Protein AF-A0A2G5WS33-F1 (afdb_monomer_lite)

Foldseek 3Di:
DVVVVVLVVVLVCCVVVCVLVVLVVDVVDDDPLCVLLLLLVLLLLLQSLLVCCVVCVVPDDPPVNVVSVVSNVVSVVVCVVVVVVLSVLSNVDRADPLLSVLSVLLSVLLVVAPDSLLSVLSSLLSSLCSNDPCVHPNPLSVLSSVCSNPDHNLLSLLLLLLLLLLCCVPPPPDPVVLSVVVNVVSLCVQVPDPPHAQVNQQVSQVVCCVSQQFVDGQPDDFDQDPVGCNVVSSVSSNVVRNPPGGPSNVSSVSSVVPSD

Structure (mmCIF, N/CA/C/O backbone):
data_AF-A0A2G5WS33-F1
#
_entry.id   AF-A0A2G5WS33-F1
#
loop_
_atom_site.group_PDB
_atom_site.id
_atom_site.type_symbol
_atom_site.label_atom_id
_atom_site.label_alt_id
_atom_site.label_comp_id
_atom_site.label_asym_id
_atom_site.label_entity_id
_atom_site.label_seq_id
_atom_site.pdbx_PDB_ins_code
_atom_site.Cartn_x
_atom_site.Cartn_y
_atom_site.Cartn_z
_atom_site.occupancy
_atom_site.B_iso_or_equiv
_atom_site.auth_seq_id
_atom_site.auth_comp_id
_atom_site.auth_asym_id
_atom_site.auth_atom_id
_atom_site.pdbx_PDB_model_num
ATOM 1 N N . MET A 1 1 ? -16.464 -20.043 22.832 1.00 39.47 1 MET A N 1
ATOM 2 C CA . MET A 1 1 ? -15.840 -19.667 24.123 1.00 39.47 1 MET A CA 1
ATOM 3 C C . MET A 1 1 ? -14.360 -19.269 24.010 1.00 39.47 1 MET A C 1
ATOM 5 O O . MET A 1 1 ? -13.933 -18.467 24.827 1.00 39.47 1 MET A O 1
ATOM 9 N N . ASN A 1 2 ? -13.599 -19.727 22.999 1.00 42.03 2 ASN A N 1
ATOM 10 C CA . ASN A 1 2 ? -12.159 -19.414 22.869 1.00 42.03 2 ASN A CA 1
ATOM 11 C C . ASN A 1 2 ? -11.833 -18.036 22.245 1.00 42.03 2 ASN A C 1
ATOM 13 O O . ASN A 1 2 ? -10.982 -17.337 22.779 1.00 42.03 2 ASN A O 1
ATOM 17 N N . ARG A 1 3 ? -12.581 -17.560 21.234 1.00 37.03 3 ARG A N 1
ATOM 18 C CA . ARG A 1 3 ? -12.327 -16.245 20.591 1.00 37.03 3 ARG A CA 1
ATOM 19 C C . ARG A 1 3 ? -12.448 -15.032 21.526 1.00 37.03 3 ARG A C 1
ATOM 21 O O . ARG A 1 3 ? -11.683 -14.087 21.407 1.00 37.03 3 ARG A O 1
ATOM 28 N N . LYS A 1 4 ? -13.382 -15.062 22.489 1.00 31.31 4 LYS A N 1
ATOM 29 C CA . LYS A 1 4 ? -13.560 -13.976 23.479 1.00 31.31 4 LYS A CA 1
ATOM 30 C C . LYS A 1 4 ? -12.350 -13.877 24.425 1.00 31.31 4 LYS A C 1
ATOM 32 O O . LYS A 1 4 ? -12.028 -12.784 24.868 1.00 31.31 4 LYS A O 1
ATOM 37 N N . LYS A 1 5 ? -11.669 -15.000 24.705 1.00 33.81 5 LYS A N 1
ATOM 38 C CA . LYS A 1 5 ? -10.440 -15.038 25.515 1.00 33.81 5 LYS A CA 1
ATOM 39 C C . LYS A 1 5 ? -9.219 -14.546 24.739 1.00 33.81 5 LYS A C 1
ATOM 41 O O . LYS A 1 5 ? -8.469 -13.768 25.306 1.00 33.81 5 LYS A O 1
ATOM 46 N N . GLU A 1 6 ? -9.067 -14.935 23.473 1.00 39.62 6 GLU A N 1
ATOM 47 C CA . GLU A 1 6 ? -7.983 -14.435 22.608 1.00 39.62 6 GLU A CA 1
ATOM 48 C C . GLU A 1 6 ? -8.083 -12.918 22.384 1.00 39.62 6 GLU A C 1
ATOM 50 O O . GLU A 1 6 ? -7.090 -12.209 22.484 1.00 39.62 6 GLU A O 1
ATOM 55 N N . LEU A 1 7 ? -9.295 -12.390 22.192 1.00 36.97 7 LEU A N 1
ATOM 56 C CA . LEU A 1 7 ? -9.528 -10.946 22.059 1.00 36.97 7 LEU A CA 1
ATOM 57 C C . LEU A 1 7 ? -9.263 -10.171 23.359 1.00 36.97 7 LEU A C 1
ATOM 59 O O . LEU A 1 7 ? -8.709 -9.074 23.325 1.00 36.97 7 LEU A O 1
ATOM 63 N N . LEU A 1 8 ?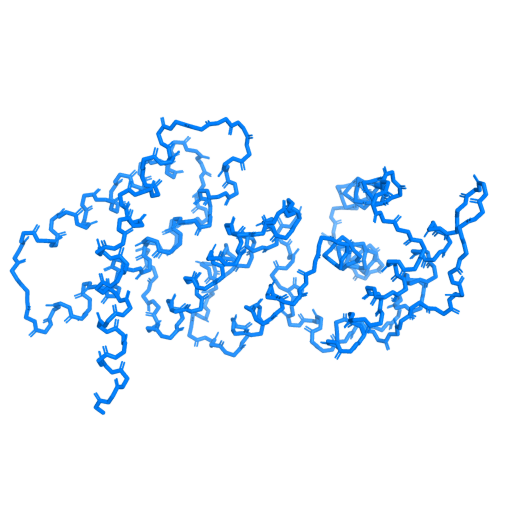 -9.641 -10.739 24.511 1.00 34.16 8 LEU A N 1
ATOM 64 C CA . LEU A 1 8 ? -9.325 -10.159 25.819 1.00 34.16 8 LEU A CA 1
ATOM 65 C C . LEU A 1 8 ? -7.822 -10.195 26.103 1.00 34.16 8 LEU A C 1
ATOM 67 O O . LEU A 1 8 ? -7.325 -9.239 26.692 1.00 34.16 8 LEU A O 1
ATOM 71 N N . SER A 1 9 ? -7.096 -11.233 25.666 1.00 35.56 9 SER A N 1
ATOM 72 C CA . SER A 1 9 ? -5.633 -11.225 25.735 1.00 35.56 9 SER A CA 1
ATOM 73 C C . SER A 1 9 ? -5.044 -10.171 24.807 1.00 35.56 9 SER A C 1
ATOM 75 O O . SER A 1 9 ? -4.253 -9.385 25.286 1.00 35.56 9 SER A O 1
ATOM 77 N N . SER A 1 10 ? -5.503 -10.018 23.560 1.00 38.66 10 SER A N 1
ATOM 78 C CA . SER A 1 10 ? -4.967 -8.993 22.646 1.00 38.66 10 SER A CA 1
ATOM 79 C C . SER A 1 10 ? -5.211 -7.557 23.132 1.00 38.66 10 SER A C 1
ATOM 81 O O . SER A 1 10 ? -4.303 -6.730 23.096 1.00 38.66 10 SER A O 1
ATOM 83 N N . ALA A 1 11 ? -6.407 -7.254 23.651 1.00 35.03 11 ALA A N 1
ATOM 84 C CA . ALA A 1 11 ? -6.726 -5.938 24.217 1.00 35.03 11 ALA A CA 1
ATOM 85 C C . ALA A 1 11 ? -5.998 -5.673 25.551 1.00 35.03 11 ALA A C 1
ATOM 87 O O . ALA A 1 11 ? -5.537 -4.557 25.807 1.00 35.03 11 ALA A O 1
ATOM 88 N N . SER A 1 12 ? -5.857 -6.706 26.390 1.00 34.75 12 SER A N 1
ATOM 89 C CA . SER A 1 12 ? -5.010 -6.660 27.585 1.00 34.75 12 SER A CA 1
ATOM 90 C C . SER A 1 12 ? -3.556 -6.412 27.188 1.00 34.75 12 SER A C 1
ATOM 92 O O . SER A 1 12 ? -2.938 -5.491 27.710 1.00 34.75 12 SER A O 1
ATOM 94 N N . ASP A 1 13 ? -3.028 -7.134 26.205 1.00 36.28 13 ASP A N 1
ATOM 95 C CA . ASP A 1 13 ? -1.659 -7.007 25.707 1.00 36.28 13 ASP A CA 1
ATOM 96 C C . ASP A 1 13 ? -1.402 -5.606 25.138 1.00 36.28 13 ASP A C 1
ATOM 98 O O . ASP A 1 13 ? -0.368 -5.022 25.429 1.00 36.28 13 ASP A O 1
ATOM 102 N N . LEU A 1 14 ? -2.367 -4.986 24.453 1.00 36.72 14 LEU A N 1
ATOM 103 C CA . LEU A 1 14 ? -2.296 -3.589 23.996 1.00 36.72 14 LEU A CA 1
ATOM 104 C C . LEU A 1 14 ? -2.131 -2.573 25.144 1.00 36.72 14 LEU A C 1
ATOM 106 O O . LEU A 1 14 ? -1.341 -1.630 25.039 1.00 36.72 14 LEU A O 1
ATOM 110 N N . THR A 1 15 ? -2.872 -2.751 26.243 1.00 40.16 15 THR A N 1
ATOM 111 C CA . THR A 1 15 ? -2.771 -1.878 27.432 1.00 40.16 15 THR A CA 1
ATOM 112 C C . THR A 1 15 ? -1.536 -2.172 28.282 1.00 40.16 15 THR A C 1
ATOM 114 O O . THR A 1 15 ? -0.937 -1.248 28.831 1.00 40.16 15 THR A O 1
ATOM 117 N N . THR A 1 16 ? -1.114 -3.436 28.347 1.00 36.56 16 THR A N 1
ATOM 118 C CA . THR A 1 16 ? 0.007 -3.891 29.182 1.00 36.56 16 THR A CA 1
ATOM 119 C C . THR A 1 16 ? 1.358 -3.698 28.482 1.00 36.56 16 THR A C 1
ATOM 121 O O . THR A 1 16 ? 2.355 -3.431 29.146 1.00 36.56 16 THR A O 1
ATOM 124 N N . ALA A 1 17 ? 1.400 -3.734 27.145 1.00 34.47 17 ALA A N 1
ATOM 125 C CA . ALA A 1 17 ? 2.603 -3.501 26.341 1.00 34.47 17 ALA A CA 1
ATOM 126 C C . ALA A 1 17 ? 2.954 -2.012 26.156 1.00 34.47 17 ALA A C 1
ATOM 128 O O . ALA A 1 17 ? 3.881 -1.686 25.419 1.00 34.47 17 ALA A O 1
ATOM 129 N N . GLY A 1 18 ? 2.224 -1.085 26.789 1.00 31.48 18 GLY A N 1
ATOM 130 C CA . GLY A 1 18 ? 2.547 0.344 26.732 1.00 31.48 18 GLY A CA 1
ATOM 131 C C . GLY A 1 18 ? 2.393 0.974 25.343 1.00 31.48 18 GLY A C 1
ATOM 132 O O . GLY A 1 18 ? 2.893 2.072 25.120 1.00 31.48 18 GLY A O 1
ATOM 133 N N . VAL A 1 19 ? 1.691 0.323 24.407 1.00 39.09 19 VAL A N 1
ATOM 134 C CA . VAL A 1 19 ? 1.466 0.839 23.044 1.00 39.09 19 VAL A CA 1
ATOM 135 C C . VAL A 1 19 ? 0.590 2.097 23.081 1.00 39.09 19 VAL A C 1
ATOM 137 O O . VAL A 1 19 ? 0.878 3.070 22.390 1.00 39.09 19 VAL A O 1
ATOM 140 N N . PHE A 1 20 ? -0.417 2.135 23.962 1.00 42.38 20 PHE A N 1
ATOM 141 C CA . PHE A 1 20 ? -1.291 3.302 24.159 1.00 42.38 20 PHE A CA 1
ATOM 142 C C . PHE A 1 20 ? -0.547 4.546 24.665 1.00 42.38 20 PHE A C 1
ATOM 144 O O . PHE A 1 20 ? -0.737 5.646 24.148 1.00 42.38 20 PHE A O 1
ATOM 151 N N . THR A 1 21 ? 0.320 4.383 25.664 1.00 37.38 21 THR A N 1
ATOM 152 C CA . THR A 1 21 ? 1.169 5.460 26.191 1.00 37.38 21 THR A CA 1
ATOM 153 C C . THR A 1 21 ? 2.320 5.788 25.240 1.00 37.38 21 THR A C 1
ATOM 155 O O . THR A 1 21 ? 2.670 6.957 25.088 1.00 37.38 21 THR A O 1
ATOM 158 N N . GLY A 1 22 ? 2.854 4.781 24.545 1.00 40.84 22 GLY A N 1
ATOM 159 C CA . GLY A 1 22 ? 3.883 4.903 23.520 1.00 40.84 22 GLY A CA 1
ATOM 160 C C . GLY A 1 22 ? 3.433 5.798 22.372 1.00 40.84 22 GLY A C 1
ATOM 161 O O . GLY A 1 22 ? 4.086 6.802 22.108 1.00 40.84 22 GLY A O 1
ATOM 162 N N . ILE A 1 23 ? 2.284 5.515 21.751 1.00 41.66 23 ILE A N 1
ATOM 163 C CA . ILE A 1 23 ? 1.759 6.302 20.624 1.00 41.66 23 ILE A CA 1
ATOM 164 C C . ILE A 1 23 ? 1.541 7.769 21.026 1.00 41.66 23 ILE A C 1
ATOM 166 O O . ILE A 1 23 ? 2.022 8.651 20.322 1.00 41.66 23 ILE A O 1
ATOM 170 N N . LEU A 1 24 ? 0.925 8.062 22.180 1.00 39.09 24 LEU A N 1
ATOM 171 C CA . LEU A 1 24 ? 0.763 9.452 22.645 1.00 39.09 24 LEU A CA 1
ATOM 172 C C . LEU A 1 24 ? 2.109 10.147 22.924 1.00 39.09 24 LEU A C 1
ATOM 174 O O . LEU A 1 24 ? 2.284 11.330 22.623 1.00 39.09 24 LEU A O 1
ATOM 178 N N . SER A 1 25 ? 3.082 9.410 23.471 1.00 42.12 25 SER A N 1
ATOM 179 C CA . SER A 1 25 ? 4.431 9.932 23.719 1.00 42.12 25 SER A CA 1
ATOM 180 C C . SER A 1 25 ? 5.214 10.196 22.426 1.00 42.12 25 SER A C 1
ATOM 182 O O . SER A 1 25 ? 5.983 11.153 22.369 1.00 42.12 25 SER A O 1
ATOM 184 N N . TYR A 1 26 ? 4.955 9.426 21.363 1.00 38.41 26 TYR A N 1
ATOM 185 C CA . TYR A 1 26 ? 5.482 9.675 20.021 1.00 38.41 26 TYR A CA 1
ATOM 186 C C . TYR A 1 26 ? 4.844 10.928 19.392 1.00 38.41 26 TYR A C 1
ATOM 188 O O . TYR A 1 26 ? 5.540 11.727 18.776 1.00 38.41 26 TYR A O 1
ATOM 196 N N . ILE A 1 27 ? 3.551 11.185 19.606 1.00 44.50 27 ILE A N 1
ATOM 197 C CA . ILE A 1 27 ? 2.839 12.338 19.017 1.00 44.50 27 ILE A CA 1
ATOM 198 C C . ILE A 1 27 ? 3.389 13.696 19.493 1.00 44.50 27 ILE A C 1
ATOM 200 O O . ILE A 1 27 ? 3.391 14.665 18.732 1.00 44.50 27 ILE A O 1
ATOM 204 N N . THR A 1 28 ? 3.892 13.775 20.727 1.00 38.88 28 THR A N 1
ATOM 205 C CA . THR A 1 28 ? 4.309 15.044 21.356 1.00 38.88 28 THR A CA 1
ATOM 206 C C . THR A 1 28 ? 5.747 15.479 21.040 1.00 38.88 28 THR A C 1
ATOM 208 O O . THR A 1 28 ? 6.139 16.581 21.422 1.00 38.88 28 THR A O 1
ATOM 211 N N . LYS A 1 29 ? 6.547 14.665 20.331 1.00 40.56 29 LYS A N 1
ATOM 212 C CA . LYS A 1 29 ? 7.965 14.967 20.040 1.00 40.56 29 LYS A CA 1
ATOM 213 C C . LYS A 1 29 ? 8.467 14.384 18.719 1.00 40.56 29 LYS A C 1
ATOM 215 O O . LYS A 1 29 ? 9.412 13.594 18.730 1.00 40.56 29 LYS A O 1
ATOM 220 N N . LEU A 1 30 ? 7.897 14.743 17.573 1.00 41.31 30 LEU A N 1
ATOM 221 C CA . LEU A 1 30 ? 8.435 14.208 16.322 1.00 41.31 30 LEU A CA 1
ATOM 222 C C . LEU A 1 30 ? 8.644 15.263 15.204 1.00 41.31 30 LEU A C 1
ATOM 224 O O . LEU A 1 30 ? 7.922 16.263 15.157 1.00 41.31 30 LEU A O 1
ATOM 228 N N . PRO A 1 31 ? 9.594 15.001 14.274 1.00 37.22 31 PRO A N 1
ATOM 229 C CA . PRO A 1 31 ? 9.915 15.800 13.078 1.00 37.22 31 PRO A CA 1
ATOM 230 C C . PRO A 1 31 ? 9.017 15.509 11.844 1.00 37.22 31 PRO A C 1
ATOM 232 O O . PRO A 1 31 ? 8.296 14.517 11.830 1.00 37.22 31 PRO A O 1
ATOM 235 N N . PRO A 1 32 ? 9.055 16.329 10.772 1.00 37.06 32 PRO A N 1
ATOM 236 C CA . PRO A 1 32 ? 8.213 16.161 9.576 1.00 37.06 32 PRO A C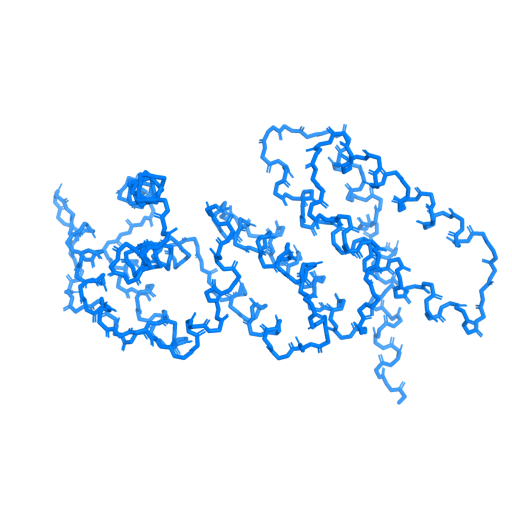A 1
ATOM 237 C C . PRO A 1 32 ? 8.237 14.738 8.971 1.00 37.06 32 PRO A C 1
ATOM 239 O O . PRO A 1 32 ? 9.302 14.157 8.783 1.00 37.06 32 PRO A O 1
ATOM 242 N N . GLY A 1 33 ? 7.049 14.186 8.668 1.00 42.28 33 GLY A N 1
ATOM 243 C CA . GLY A 1 33 ? 6.831 12.796 8.210 1.00 42.28 33 GLY A CA 1
ATOM 244 C C . GLY A 1 33 ? 5.851 11.977 9.072 1.00 42.28 33 GLY A C 1
ATOM 245 O O . GLY A 1 33 ? 5.410 10.901 8.668 1.00 42.28 33 GLY A O 1
ATOM 246 N N . ILE A 1 34 ? 5.466 12.498 10.243 1.00 47.44 34 ILE A N 1
ATOM 247 C CA . ILE A 1 34 ? 4.556 11.834 11.201 1.00 47.44 34 ILE A CA 1
ATOM 248 C C . ILE A 1 34 ? 3.105 11.940 10.786 1.00 47.44 34 ILE A C 1
ATOM 250 O O . ILE A 1 34 ? 2.310 11.167 11.288 1.00 47.44 34 ILE A O 1
ATOM 254 N N . ASP A 1 35 ? 2.718 12.873 9.920 1.00 50.97 35 ASP A N 1
ATOM 255 C CA . ASP A 1 35 ? 1.299 13.055 9.586 1.00 50.97 35 ASP A CA 1
ATOM 256 C C . ASP A 1 35 ? 0.686 11.759 9.031 1.00 50.97 35 ASP A C 1
ATOM 258 O O . ASP A 1 35 ? -0.458 11.424 9.334 1.00 50.97 35 ASP A O 1
ATOM 262 N N . ASN A 1 36 ? 1.500 10.938 8.359 1.00 52.56 36 ASN A N 1
ATOM 263 C CA . ASN A 1 36 ? 1.139 9.575 7.976 1.00 52.56 36 ASN A CA 1
ATOM 264 C C . ASN A 1 36 ? 1.005 8.649 9.196 1.00 52.56 36 ASN A C 1
ATOM 266 O O . ASN A 1 36 ? -0.001 7.983 9.345 1.00 52.56 36 ASN A O 1
ATOM 270 N N . ILE A 1 37 ? 1.961 8.634 10.125 1.00 53.25 37 ILE A N 1
ATOM 271 C CA . ILE A 1 37 ? 1.894 7.784 11.332 1.00 53.25 37 ILE A CA 1
ATOM 272 C C . ILE A 1 37 ? 0.711 8.174 12.233 1.00 53.25 37 ILE A C 1
ATOM 274 O O . ILE A 1 37 ? -0.000 7.312 12.740 1.00 53.25 37 ILE A O 1
ATOM 278 N N . LEU A 1 38 ? 0.472 9.471 12.405 1.00 53.28 38 LEU A N 1
ATOM 279 C CA . LEU A 1 38 ? -0.673 10.031 13.112 1.00 53.28 38 LEU A CA 1
ATOM 280 C C . LEU A 1 38 ? -1.971 9.629 12.431 1.00 53.28 38 LEU A C 1
ATOM 282 O O . LEU A 1 38 ? -2.852 9.087 13.094 1.00 53.28 38 LEU A O 1
ATOM 286 N N . SER A 1 39 ? -2.068 9.821 11.112 1.00 54.78 39 SER A N 1
ATOM 287 C CA . SER A 1 39 ? -3.272 9.438 10.375 1.00 54.78 39 SER A CA 1
ATOM 288 C C . SER A 1 39 ? -3.577 7.944 10.418 1.00 54.78 39 SER A C 1
ATOM 290 O O . SER A 1 39 ? -4.721 7.550 10.225 1.00 54.78 39 SER A O 1
ATOM 292 N N . ME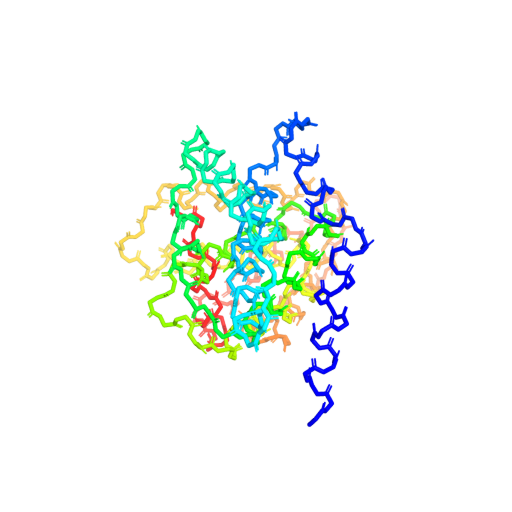T A 1 40 ? -2.580 7.122 10.742 1.00 59.53 40 MET A N 1
ATOM 293 C CA . MET A 1 40 ? -2.716 5.679 10.903 1.00 59.53 40 MET A CA 1
ATOM 294 C C . MET A 1 40 ? -3.066 5.270 12.330 1.00 59.53 40 MET A C 1
ATOM 296 O O . MET A 1 40 ? -3.968 4.467 12.546 1.00 59.53 40 MET A O 1
ATOM 300 N N . ALA A 1 41 ? -2.381 5.836 13.321 1.00 57.25 41 ALA A N 1
ATOM 301 C CA . ALA A 1 41 ? -2.565 5.473 14.721 1.00 57.25 41 ALA A CA 1
ATOM 302 C C . ALA A 1 41 ? -3.903 5.971 15.297 1.00 57.25 41 ALA A C 1
ATOM 304 O O . ALA A 1 41 ? -4.489 5.322 16.165 1.00 57.25 41 ALA A O 1
ATOM 305 N N . LEU A 1 42 ? -4.407 7.103 14.797 1.00 61.81 42 LEU A N 1
ATOM 306 C CA . LEU A 1 42 ? -5.679 7.699 15.212 1.00 61.81 42 LEU A CA 1
ATOM 307 C C . LEU A 1 42 ? -6.888 6.765 14.970 1.00 61.81 42 LEU A C 1
ATOM 309 O O . LEU A 1 42 ? -7.636 6.529 15.923 1.00 61.81 42 LEU A O 1
ATOM 313 N N . PRO A 1 43 ? -7.054 6.162 13.773 1.00 60.53 43 PRO A N 1
ATOM 314 C CA . PRO A 1 43 ? -8.010 5.087 13.518 1.00 60.53 43 PRO A CA 1
ATOM 315 C C . PRO A 1 43 ? -7.991 3.963 14.552 1.00 60.53 43 PRO A C 1
ATOM 317 O O . PRO A 1 43 ? -9.044 3.644 15.099 1.00 60.53 43 PRO A O 1
ATOM 320 N N . ALA A 1 44 ? -6.822 3.384 14.864 1.00 61.72 44 ALA A N 1
ATOM 321 C CA . ALA A 1 44 ? -6.729 2.297 15.847 1.00 61.72 44 ALA A CA 1
ATOM 322 C C . ALA A 1 44 ? -7.183 2.724 17.231 1.00 61.72 44 ALA A C 1
ATOM 324 O O . ALA A 1 44 ? -7.868 1.960 17.906 1.00 61.72 44 ALA A O 1
ATOM 325 N N . LEU A 1 45 ? -6.781 3.914 17.675 1.00 59.50 45 LEU A N 1
ATOM 326 C CA . LEU A 1 45 ? -7.109 4.400 19.011 1.00 59.50 45 LEU A CA 1
ATOM 327 C C . LEU A 1 45 ? -8.616 4.634 19.154 1.00 59.50 45 LEU A C 1
ATOM 329 O O . LEU A 1 45 ? -9.216 4.177 20.127 1.00 59.50 45 LEU A O 1
ATOM 333 N N . ALA A 1 46 ? -9.233 5.263 18.152 1.00 58.97 46 ALA A N 1
ATOM 334 C CA . ALA A 1 46 ? -10.680 5.448 18.074 1.00 58.97 46 ALA A CA 1
ATOM 335 C C . ALA A 1 46 ? -11.431 4.106 18.100 1.00 58.97 46 ALA A C 1
ATOM 337 O O . ALA A 1 46 ? -12.347 3.889 18.896 1.00 58.97 46 ALA A O 1
ATOM 338 N N . CYS A 1 47 ? -10.969 3.175 17.272 1.00 61.03 47 CYS A N 1
ATOM 339 C CA . CYS A 1 47 ? -11.497 1.827 17.155 1.00 61.03 47 CYS A CA 1
ATOM 340 C C . CYS A 1 47 ? -11.401 1.026 18.460 1.00 61.03 47 CYS A C 1
ATOM 342 O O . CYS A 1 47 ? -12.385 0.464 18.941 1.00 61.03 47 CYS A O 1
ATOM 344 N N . SER A 1 48 ? -10.218 1.023 19.071 1.00 60.06 48 SER A N 1
ATOM 345 C CA . SER A 1 48 ? -9.944 0.302 20.314 1.00 60.06 48 SER A CA 1
ATOM 346 C C . SER A 1 48 ? -10.749 0.874 21.477 1.00 60.06 48 SER A C 1
ATOM 348 O O . SER A 1 48 ? -11.276 0.114 22.283 1.00 60.06 48 SER A O 1
ATOM 350 N N . SER A 1 49 ? -10.907 2.201 21.541 1.00 58.78 49 SER A N 1
ATOM 351 C CA . SER A 1 49 ? -11.776 2.865 22.520 1.00 58.78 49 SER A CA 1
ATOM 352 C C . SER A 1 49 ? -13.219 2.355 22.431 1.00 58.78 49 SER A C 1
ATOM 354 O O . SER A 1 49 ? -13.787 1.938 23.441 1.00 58.78 49 SER A O 1
ATOM 356 N N . ASN A 1 50 ? -13.800 2.313 21.228 1.00 60.94 50 ASN A N 1
ATOM 357 C CA . ASN A 1 50 ? -15.170 1.826 21.022 1.00 60.94 50 ASN A CA 1
ATOM 358 C C . ASN A 1 50 ? -15.313 0.327 21.345 1.00 60.94 50 ASN A C 1
ATOM 360 O O . ASN A 1 50 ? -16.273 -0.075 22.009 1.00 60.94 50 ASN A O 1
ATOM 364 N N . ALA A 1 51 ? -14.332 -0.499 20.966 1.00 61.75 51 ALA A N 1
ATOM 365 C CA . ALA A 1 51 ? -14.295 -1.923 21.309 1.00 61.75 51 ALA A CA 1
ATOM 366 C C . ALA A 1 51 ? -14.255 -2.159 22.827 1.00 61.75 51 ALA A C 1
ATOM 368 O O . ALA A 1 51 ? -15.014 -2.974 23.359 1.00 61.75 51 ALA A O 1
ATOM 369 N N . VAL A 1 52 ? -13.386 -1.421 23.527 1.00 58.25 52 VAL A N 1
ATOM 370 C CA . VAL A 1 52 ? -13.250 -1.472 24.984 1.00 58.25 52 VAL A CA 1
ATOM 371 C C . VAL A 1 52 ? -14.561 -1.054 25.636 1.00 58.25 52 VAL A C 1
ATOM 373 O O . VAL A 1 52 ? -15.082 -1.824 26.432 1.00 58.25 52 VAL A O 1
ATOM 376 N N . LEU A 1 53 ? -15.162 0.075 25.244 1.00 57.06 53 LEU A N 1
ATOM 377 C CA . LEU A 1 53 ? -16.462 0.519 25.767 1.00 57.06 53 LEU A CA 1
ATOM 378 C C . LEU A 1 53 ? -17.563 -0.543 25.593 1.00 57.06 53 LEU A C 1
ATOM 380 O O . LEU A 1 53 ? -18.344 -0.772 26.516 1.00 57.06 53 LEU A O 1
ATOM 384 N N . ARG A 1 54 ? -17.607 -1.240 24.451 1.00 60.47 54 ARG A N 1
ATOM 385 C CA . ARG A 1 54 ? -18.576 -2.319 24.184 1.00 60.47 54 ARG A CA 1
ATOM 386 C C . ARG A 1 54 ? -18.363 -3.550 25.064 1.00 60.47 54 ARG A C 1
ATOM 388 O O . ARG A 1 54 ? -19.316 -4.033 25.668 1.00 60.47 54 ARG A O 1
ATOM 395 N N . LEU A 1 55 ? -17.128 -4.043 25.163 1.00 58.44 55 LEU A N 1
ATOM 396 C CA . LEU A 1 55 ? -16.789 -5.207 25.995 1.00 58.44 55 LEU A CA 1
ATOM 397 C C . LEU A 1 55 ? -16.956 -4.912 27.491 1.00 58.44 55 LEU A C 1
ATOM 399 O O . LEU A 1 55 ? -17.297 -5.795 28.276 1.00 58.44 55 LEU A O 1
ATOM 403 N N . GLN A 1 56 ? -16.728 -3.661 27.881 1.00 51.91 56 GLN A N 1
ATOM 404 C CA . GLN A 1 56 ? -16.783 -3.193 29.257 1.00 51.91 56 GLN A CA 1
ATOM 405 C C . GLN A 1 56 ? -18.196 -2.802 29.715 1.00 51.91 56 GLN A C 1
ATOM 407 O O . GLN A 1 56 ? -18.488 -2.886 30.906 1.00 51.91 56 GLN A O 1
ATOM 412 N N . ASN A 1 57 ? -19.117 -2.480 28.802 1.00 51.62 57 ASN A N 1
ATOM 413 C CA . ASN A 1 57 ? -20.534 -2.279 29.130 1.00 51.62 57 ASN A CA 1
ATOM 414 C C . ASN A 1 57 ? -21.248 -3.564 29.610 1.00 51.62 57 ASN A C 1
ATOM 416 O O . ASN A 1 57 ? -22.352 -3.470 30.140 1.00 51.62 57 ASN A O 1
ATOM 420 N N . GLU A 1 58 ? -20.620 -4.746 29.528 1.00 53.12 58 GLU A N 1
ATOM 421 C CA . GLU A 1 58 ? -21.100 -5.952 30.228 1.00 53.12 58 GLU A CA 1
ATOM 422 C C . GLU A 1 58 ? -20.756 -5.967 31.736 1.00 53.12 58 GLU A C 1
ATOM 424 O O . GLU A 1 58 ? -21.348 -6.766 32.459 1.00 53.12 58 GLU A O 1
ATOM 429 N N . LYS A 1 59 ? -19.838 -5.107 32.227 1.00 51.78 59 LYS A N 1
ATOM 430 C CA . LYS A 1 59 ? -19.520 -4.816 33.652 1.00 51.78 59 LYS A CA 1
ATOM 431 C C . LYS A 1 59 ? -18.260 -3.931 33.728 1.00 51.78 59 LYS A C 1
ATOM 433 O O . LYS A 1 59 ? -17.166 -4.492 33.743 1.00 51.78 59 LYS A O 1
ATOM 438 N N . VAL A 1 60 ? -18.345 -2.600 33.860 1.00 52.12 60 VAL A N 1
ATOM 439 C CA . VAL A 1 60 ? -17.140 -1.799 34.184 1.00 52.12 60 VAL A CA 1
ATOM 440 C C . VAL A 1 60 ? -17.344 -0.639 35.146 1.00 52.12 60 VAL A C 1
ATOM 442 O O . VAL A 1 60 ? -18.309 0.118 35.090 1.00 52.12 60 VAL A O 1
ATOM 445 N N . LEU A 1 61 ? -16.332 -0.532 36.015 1.00 57.72 61 LEU A N 1
ATOM 446 C CA . LEU A 1 61 ? -15.994 0.561 36.914 1.00 57.72 61 LEU A CA 1
ATOM 447 C C . LEU A 1 61 ? -15.624 1.844 36.148 1.00 57.72 61 LEU A C 1
ATOM 449 O O . LEU A 1 61 ? -14.687 1.876 35.357 1.00 57.72 61 LEU A O 1
ATOM 453 N N . ASN A 1 62 ? -16.290 2.943 36.498 1.00 55.38 62 ASN A N 1
ATOM 454 C CA . ASN A 1 62 ? -16.220 4.277 35.882 1.00 55.38 62 ASN A CA 1
ATOM 455 C C . ASN A 1 62 ? -14.822 4.910 35.664 1.00 55.38 62 ASN A C 1
ATOM 457 O O . ASN A 1 62 ? -14.727 5.910 34.955 1.00 55.38 62 ASN A O 1
ATOM 461 N N . LYS A 1 63 ? -13.741 4.394 36.264 1.00 54.25 63 LYS A N 1
ATOM 462 C CA . LYS A 1 63 ? -12.421 5.058 36.283 1.00 54.25 63 LYS A CA 1
ATOM 463 C C . LYS A 1 63 ? -11.607 4.880 34.996 1.00 54.25 63 LYS A C 1
ATOM 465 O O . LYS A 1 63 ? -10.946 5.824 34.572 1.00 54.25 63 LYS A O 1
ATOM 470 N N . ASP A 1 64 ? -11.665 3.710 34.363 1.00 53.16 64 ASP A N 1
ATOM 471 C CA . ASP A 1 64 ? -10.915 3.455 33.121 1.00 53.16 64 ASP A CA 1
ATOM 472 C C . ASP A 1 64 ? -11.630 4.036 31.897 1.00 53.16 64 ASP A C 1
ATOM 474 O O . ASP A 1 64 ? -10.984 4.570 30.997 1.00 53.16 64 ASP A O 1
ATOM 478 N N . LYS A 1 65 ? -12.966 4.086 31.944 1.00 54.00 65 LYS A N 1
ATOM 479 C CA . LYS A 1 65 ? -13.799 4.811 30.978 1.00 54.00 65 LYS A CA 1
ATOM 480 C C . LYS A 1 65 ? -13.386 6.282 30.849 1.00 54.00 65 LYS A C 1
ATOM 482 O O . LYS A 1 65 ? -13.182 6.765 29.743 1.00 54.00 65 LYS A O 1
ATOM 487 N N . GLN A 1 66 ? -13.176 6.972 31.972 1.00 56.53 66 GLN A N 1
ATOM 488 C CA . GLN A 1 66 ? -12.761 8.381 31.969 1.00 56.53 66 GLN A CA 1
ATOM 489 C C . GLN A 1 66 ? -11.376 8.602 31.347 1.00 56.53 66 GLN A C 1
ATOM 491 O O . GLN A 1 66 ? -11.171 9.603 30.666 1.00 56.53 66 GLN A O 1
ATOM 496 N N . LYS A 1 67 ? -10.427 7.677 31.548 1.00 58.09 67 LYS A N 1
ATOM 497 C CA . LYS A 1 67 ? -9.090 7.770 30.938 1.00 58.09 67 LYS A CA 1
ATOM 498 C C . LYS A 1 67 ? -9.146 7.593 29.424 1.00 58.09 67 LYS A C 1
ATOM 500 O O . LYS A 1 67 ? -8.494 8.342 28.706 1.00 58.09 67 LYS A O 1
ATOM 505 N N . VAL A 1 68 ? -9.933 6.630 28.949 1.00 53.31 68 VAL A N 1
ATOM 506 C CA . VAL A 1 68 ? -10.110 6.364 27.515 1.00 53.31 68 VAL A CA 1
ATOM 507 C C . VAL A 1 68 ? -10.855 7.517 26.834 1.00 53.31 68 VAL A C 1
ATOM 509 O O . VAL A 1 68 ? -10.432 7.980 25.779 1.00 53.31 68 VAL A O 1
ATOM 512 N N . GLU A 1 69 ? -11.896 8.058 27.471 1.00 58.16 69 GLU A N 1
ATOM 513 C CA . GLU A 1 69 ? -12.612 9.244 26.981 1.00 58.16 69 GLU A CA 1
ATOM 514 C C . GLU A 1 69 ? -11.735 10.503 26.947 1.00 58.16 69 GLU A C 1
ATOM 516 O O . GLU A 1 69 ? -11.892 11.329 26.048 1.00 58.16 69 GLU A O 1
ATOM 521 N N . ALA A 1 70 ? -10.833 10.677 27.919 1.00 62.78 70 ALA A N 1
ATOM 522 C CA . ALA A 1 70 ? -9.867 11.773 27.912 1.00 62.78 70 ALA A CA 1
ATOM 523 C C . ALA A 1 70 ? -8.880 11.623 26.746 1.00 62.78 70 ALA A C 1
ATOM 525 O O . ALA A 1 70 ? -8.690 12.565 25.986 1.00 62.78 70 ALA A O 1
ATOM 526 N N . LEU A 1 71 ? -8.357 10.412 26.530 1.00 59.03 71 LEU A N 1
ATOM 527 C CA . LEU A 1 71 ? -7.468 10.114 25.407 1.00 59.03 71 LEU A CA 1
ATOM 528 C C . LEU A 1 71 ? -8.145 10.378 24.053 1.00 59.03 71 LEU A C 1
ATOM 530 O O . LEU A 1 71 ? -7.547 10.979 23.166 1.00 59.03 71 LEU A O 1
ATOM 534 N N . ALA A 1 72 ? -9.404 9.958 23.896 1.00 59.56 72 ALA A N 1
ATOM 535 C CA . ALA A 1 72 ? -10.182 10.203 22.684 1.00 59.56 72 ALA A CA 1
ATOM 536 C C . ALA A 1 72 ? -10.382 11.706 22.422 1.00 59.56 72 ALA A C 1
ATOM 538 O O . ALA A 1 72 ? -10.279 12.151 21.278 1.00 59.56 72 ALA A O 1
ATOM 539 N N . ARG A 1 73 ? -10.615 12.498 23.478 1.00 63.16 73 ARG A N 1
ATOM 540 C CA . ARG A 1 73 ? -10.715 13.962 23.384 1.00 63.16 73 ARG A CA 1
ATOM 541 C C . ARG A 1 73 ? -9.387 14.612 23.001 1.00 63.16 73 ARG A C 1
ATOM 543 O O . ARG A 1 73 ? -9.379 15.472 22.123 1.00 63.16 73 ARG A O 1
ATOM 550 N N . ASP A 1 74 ? -8.282 14.176 23.598 1.00 62.94 74 ASP A N 1
ATOM 551 C CA . ASP A 1 74 ? -6.944 14.684 23.275 1.00 62.94 74 ASP A CA 1
ATOM 552 C C . ASP A 1 74 ? -6.578 14.381 21.812 1.00 62.94 74 ASP A C 1
ATOM 554 O O . ASP A 1 74 ? -6.063 15.239 21.096 1.00 62.94 74 ASP A O 1
ATOM 558 N N . LEU A 1 75 ? -6.931 13.188 21.321 1.00 59.31 75 LEU A N 1
ATOM 559 C CA . LEU A 1 75 ? -6.749 12.808 19.917 1.00 59.31 75 LEU A CA 1
ATOM 560 C C . LEU A 1 75 ? -7.599 13.670 18.976 1.00 59.31 75 LEU A C 1
ATOM 562 O O . LEU A 1 75 ? -7.094 14.135 17.955 1.00 59.31 75 LEU A O 1
ATOM 566 N N . GLN A 1 76 ? -8.860 13.941 19.327 1.00 61.62 76 GLN A N 1
ATOM 567 C CA . GLN A 1 76 ? -9.719 14.836 18.547 1.00 61.62 76 GLN A CA 1
ATOM 568 C C . GLN A 1 76 ? -9.171 16.269 18.489 1.00 61.62 76 GLN A C 1
ATOM 570 O O . GLN A 1 76 ? -9.269 16.914 17.444 1.00 61.62 76 GLN A O 1
ATOM 575 N N . LEU A 1 77 ? -8.571 16.765 19.574 1.00 65.62 77 LEU A N 1
ATOM 576 C CA . LEU A 1 77 ? -7.883 18.059 19.600 1.00 65.62 77 LEU A CA 1
ATOM 577 C C . LEU A 1 77 ? -6.705 18.088 18.621 1.00 65.62 77 LEU A C 1
ATOM 579 O O . LEU A 1 77 ? -6.665 18.960 17.755 1.00 65.62 77 LEU A O 1
ATOM 583 N N . VAL A 1 78 ? -5.820 17.090 18.668 1.00 59.06 78 VAL A N 1
ATOM 584 C CA . VAL A 1 78 ? -4.680 16.990 17.737 1.00 59.06 78 VAL A CA 1
ATOM 585 C C . VAL A 1 78 ? -5.150 16.882 16.281 1.00 59.06 78 VAL A C 1
ATOM 587 O O . VAL A 1 78 ? -4.576 17.506 15.387 1.00 59.06 78 VAL A O 1
ATOM 590 N N . MET A 1 79 ? -6.224 16.131 16.025 1.00 59.56 79 MET A N 1
ATOM 591 C CA . MET A 1 79 ? -6.836 16.026 14.696 1.00 59.56 79 MET A CA 1
ATOM 592 C C . MET A 1 79 ? -7.371 17.367 14.193 1.00 59.56 79 MET A C 1
ATOM 594 O O . MET A 1 79 ? -7.186 17.698 13.021 1.00 59.56 79 MET A O 1
ATOM 598 N N . ASN A 1 80 ? -8.012 18.146 15.070 1.00 63.03 80 ASN A N 1
ATOM 599 C CA . ASN A 1 80 ? -8.496 19.489 14.756 1.00 63.03 80 ASN A CA 1
ATOM 600 C C . ASN A 1 80 ? -7.342 20.440 14.428 1.00 63.03 80 ASN A C 1
ATOM 602 O O . ASN A 1 80 ? -7.392 21.132 13.413 1.00 63.03 80 ASN A O 1
ATOM 606 N N . GLU A 1 81 ? -6.298 20.449 15.258 1.00 62.97 81 GLU A N 1
ATOM 607 C CA . GLU A 1 81 ? -5.121 21.307 15.086 1.00 62.97 81 GLU A CA 1
ATOM 608 C C . GLU A 1 81 ? -4.380 21.011 13.780 1.00 62.97 81 GLU A C 1
ATOM 610 O O . GLU A 1 81 ? -3.982 21.930 13.062 1.00 62.97 81 GLU A O 1
ATOM 615 N N . ARG A 1 82 ? -4.249 19.726 13.428 1.00 55.78 82 ARG A N 1
ATOM 616 C CA . ARG A 1 82 ? -3.588 19.282 12.192 1.00 55.78 82 ARG A CA 1
ATOM 617 C C . ARG A 1 82 ? -4.505 19.230 10.971 1.00 55.78 82 ARG A C 1
ATOM 619 O O . ARG A 1 82 ? -4.052 18.848 9.897 1.00 55.78 82 ARG A O 1
ATOM 626 N N . LYS A 1 83 ? -5.774 19.629 11.111 1.00 58.09 83 LYS A N 1
ATOM 627 C CA . LYS A 1 83 ? -6.794 19.608 10.047 1.00 58.09 83 LYS A CA 1
ATOM 628 C C . LYS A 1 83 ? -7.007 18.227 9.409 1.00 58.09 83 LYS A C 1
ATOM 630 O O . LYS A 1 83 ? -7.411 18.150 8.253 1.00 58.09 83 LYS A O 1
ATOM 635 N N . ILE A 1 84 ? -6.799 17.145 10.161 1.00 58.03 84 ILE A N 1
ATOM 636 C CA . ILE A 1 84 ? -7.003 15.770 9.679 1.00 58.03 84 ILE A CA 1
ATOM 637 C C . ILE A 1 84 ? -8.466 15.376 9.916 1.00 58.03 84 ILE A C 1
ATOM 639 O O . ILE A 1 84 ? -8.804 14.569 10.786 1.00 58.03 84 ILE A O 1
ATOM 643 N N . ASN A 1 85 ? -9.360 16.054 9.197 1.00 58.81 85 ASN A N 1
ATOM 644 C CA . ASN A 1 85 ? -10.800 15.945 9.405 1.00 58.81 85 ASN A CA 1
ATOM 645 C C . ASN A 1 85 ? -11.369 14.610 8.908 1.00 58.81 85 ASN A C 1
ATOM 647 O O . ASN A 1 85 ? -12.371 14.170 9.472 1.00 58.81 85 ASN A O 1
ATOM 651 N N . GLU A 1 86 ? -10.733 13.944 7.933 1.00 52.81 86 GLU A N 1
ATOM 652 C CA . GLU A 1 86 ? -11.204 12.647 7.417 1.00 52.81 86 GLU A CA 1
ATOM 653 C C . GLU A 1 86 ? -11.224 11.573 8.515 1.00 52.81 86 GLU A C 1
ATOM 655 O O . GLU A 1 86 ? -12.064 10.679 8.529 1.00 52.81 86 GLU A O 1
ATOM 660 N N . LEU A 1 87 ? -10.353 11.706 9.516 1.00 54.28 87 LEU A N 1
ATOM 661 C CA . LEU A 1 87 ? -10.249 10.756 10.619 1.00 54.28 87 LEU A CA 1
ATOM 662 C C . LEU A 1 87 ? -11.277 10.979 11.727 1.00 54.28 87 LEU A C 1
ATOM 664 O O . LEU A 1 87 ? -11.406 10.143 12.618 1.00 54.28 87 LEU A O 1
ATOM 668 N N . LYS A 1 88 ? -12.036 12.082 11.707 1.00 55.66 88 LYS A N 1
ATOM 669 C CA . LYS A 1 88 ? -13.107 12.308 12.695 1.00 55.66 88 LYS A CA 1
ATOM 670 C C . LYS A 1 88 ? -14.190 11.248 12.587 1.00 55.66 88 LYS A C 1
ATOM 672 O O . LYS A 1 88 ? -14.721 10.828 13.617 1.00 55.66 88 LYS A O 1
ATOM 677 N N . HIS A 1 89 ? -14.454 10.772 11.372 1.00 58.00 89 HIS A N 1
ATOM 678 C CA . HIS A 1 89 ? -15.464 9.753 11.136 1.00 58.00 89 HIS A CA 1
ATOM 679 C C . HIS A 1 89 ? -15.134 8.432 11.855 1.00 58.00 89 HIS A C 1
ATOM 681 O O . HIS A 1 89 ? -16.017 7.834 12.468 1.00 58.00 89 HIS A O 1
ATOM 687 N N . PHE A 1 90 ? -13.850 8.068 11.961 1.00 56.72 90 PHE A N 1
ATOM 688 C CA . PHE A 1 90 ? -13.396 6.911 12.743 1.00 56.72 90 PHE A CA 1
ATOM 689 C C . PHE A 1 90 ? -13.785 6.955 14.221 1.00 56.72 90 PHE A C 1
ATOM 691 O O . PHE A 1 90 ? -14.106 5.920 14.795 1.00 56.72 90 PHE A O 1
ATOM 698 N N . THR A 1 91 ? -13.760 8.137 14.845 1.00 56.53 91 THR A N 1
ATOM 699 C CA . THR A 1 91 ? -14.163 8.280 16.257 1.00 56.53 91 THR A CA 1
ATOM 700 C C . THR A 1 91 ? -15.666 8.115 16.453 1.00 56.53 91 THR A C 1
ATOM 702 O O . THR A 1 91 ? -16.102 7.721 17.531 1.00 56.53 91 THR A O 1
ATOM 705 N N . SER A 1 92 ? -16.451 8.376 15.405 1.00 56.25 92 SER A N 1
ATOM 706 C CA . SER A 1 92 ? -17.910 8.246 15.415 1.00 56.25 92 SER A CA 1
ATOM 707 C C . SER A 1 92 ? -18.430 6.897 14.911 1.00 56.25 92 SER A C 1
ATOM 709 O O . SER A 1 92 ? -19.596 6.589 15.141 1.00 56.25 92 SER A O 1
ATOM 711 N N . LEU A 1 93 ? -17.602 6.109 14.216 1.00 60.50 93 LEU A N 1
ATOM 712 C CA . LEU A 1 93 ? -18.013 4.850 13.598 1.00 60.50 93 LEU A CA 1
ATOM 713 C C . LEU A 1 93 ? -17.922 3.672 14.571 1.00 60.50 93 LEU A C 1
ATOM 715 O O . LEU A 1 93 ? -16.941 3.476 15.297 1.00 60.50 93 LEU A O 1
ATOM 719 N N . ASP A 1 94 ? -18.964 2.847 14.535 1.00 61.38 94 ASP A N 1
ATOM 720 C CA . ASP A 1 94 ? -19.129 1.704 15.419 1.00 61.38 94 ASP A CA 1
ATOM 721 C C . ASP A 1 94 ? -18.811 0.386 14.693 1.00 61.38 94 ASP A C 1
ATOM 723 O O . ASP A 1 94 ? -19.698 -0.382 14.311 1.00 61.38 94 ASP A O 1
ATOM 727 N N . PHE A 1 95 ? -17.524 0.142 14.430 1.00 66.75 95 PHE A N 1
ATOM 728 C CA . PHE A 1 95 ? -17.095 -1.040 13.676 1.00 66.75 95 PHE A CA 1
ATOM 729 C C . PHE A 1 95 ? -17.306 -2.366 14.446 1.00 66.75 95 PHE A C 1
ATOM 731 O O . PHE A 1 95 ? -17.227 -2.418 15.677 1.00 66.75 95 PHE A O 1
ATOM 738 N N . PRO A 1 96 ? -17.543 -3.483 13.734 1.00 68.44 96 PRO A N 1
ATOM 739 C CA . PRO A 1 96 ? -17.383 -4.837 14.266 1.00 68.44 96 PRO A CA 1
ATOM 740 C C . PRO A 1 96 ? -15.972 -5.107 14.807 1.00 68.44 96 PRO A C 1
ATOM 742 O O . PRO A 1 96 ? -14.984 -4.567 14.306 1.00 68.44 96 PRO A O 1
ATOM 745 N N . ILE A 1 97 ? -15.866 -6.012 15.786 1.00 66.62 97 ILE A N 1
ATOM 746 C CA . ILE A 1 97 ? -14.601 -6.329 16.470 1.00 66.62 97 ILE A CA 1
ATOM 747 C C . ILE A 1 97 ? -13.541 -6.868 15.503 1.00 66.62 97 ILE A C 1
ATOM 749 O O . ILE A 1 97 ? -12.361 -6.540 15.600 1.00 66.62 97 ILE A O 1
ATOM 753 N N . GLU A 1 98 ? -13.965 -7.663 14.531 1.00 69.12 98 GLU A N 1
ATOM 754 C CA . GLU A 1 98 ? -13.103 -8.251 13.513 1.00 69.12 98 GLU A CA 1
ATOM 755 C C . GLU A 1 98 ? -12.417 -7.185 12.653 1.00 69.12 98 GLU A C 1
ATOM 757 O O . GLU A 1 98 ? -11.300 -7.390 12.184 1.00 69.12 98 GLU A O 1
ATOM 762 N N . ILE A 1 99 ? -13.065 -6.036 12.468 1.00 74.56 99 ILE A N 1
ATOM 763 C CA . ILE A 1 99 ? -12.535 -4.930 11.671 1.00 74.56 99 ILE A CA 1
ATOM 764 C C . ILE A 1 99 ? -11.507 -4.140 12.473 1.00 74.56 99 ILE A C 1
ATOM 766 O O . ILE A 1 99 ? -10.501 -3.716 11.910 1.00 74.56 99 ILE A O 1
ATOM 770 N N . TYR A 1 100 ? -11.679 -4.047 13.793 1.00 70.19 100 TYR A N 1
ATOM 771 C CA . TYR A 1 100 ? -10.650 -3.500 14.676 1.00 70.19 100 TYR A CA 1
ATOM 772 C C . TYR A 1 100 ? -9.354 -4.305 14.620 1.00 70.19 100 TYR A C 1
ATOM 774 O O . TYR A 1 100 ? -8.289 -3.711 14.484 1.00 70.19 100 TYR A O 1
ATOM 782 N N . SER A 1 101 ? -9.444 -5.639 14.642 1.00 71.31 101 SER A N 1
ATOM 783 C CA . SER A 1 101 ? -8.269 -6.513 14.510 1.00 71.31 101 SER A CA 1
ATOM 784 C C . SER A 1 101 ? -7.521 -6.260 13.199 1.00 71.31 101 SER A C 1
ATOM 786 O O . SER A 1 101 ? -6.298 -6.175 13.190 1.00 71.31 101 SER A O 1
ATOM 788 N N . VAL A 1 102 ? -8.251 -6.094 12.092 1.00 81.12 102 VAL A N 1
ATOM 789 C CA . VAL A 1 102 ? -7.649 -5.797 10.784 1.00 81.12 102 VAL A CA 1
ATOM 790 C C . VAL A 1 102 ? -6.972 -4.425 10.781 1.00 81.12 102 VAL A C 1
ATOM 792 O O . VAL A 1 102 ? -5.837 -4.309 10.331 1.00 81.12 102 VAL A O 1
ATOM 795 N N . ILE A 1 103 ? -7.636 -3.395 11.313 1.00 76.19 103 ILE A N 1
ATOM 796 C CA . ILE A 1 103 ? -7.080 -2.038 11.432 1.00 76.19 103 ILE A CA 1
ATOM 797 C C . ILE A 1 103 ? -5.793 -2.046 12.266 1.00 76.19 103 ILE A C 1
ATOM 799 O O . ILE A 1 103 ? -4.796 -1.445 11.870 1.00 76.19 103 ILE A O 1
ATOM 803 N N . GLU A 1 104 ? -5.799 -2.740 13.403 1.00 71.50 104 GLU A N 1
ATOM 804 C CA . GLU A 1 104 ? -4.637 -2.850 14.281 1.00 71.50 104 GLU A CA 1
ATOM 805 C C . GLU A 1 104 ? -3.455 -3.519 13.572 1.00 71.50 104 GLU A C 1
ATOM 807 O O . GLU A 1 104 ? -2.330 -3.020 13.637 1.00 71.50 104 GLU A O 1
ATOM 812 N N . GLU A 1 105 ? -3.698 -4.624 12.868 1.00 77.81 105 GLU A N 1
ATOM 813 C CA . GLU A 1 105 ? -2.648 -5.310 12.119 1.00 77.81 105 GLU A CA 1
ATOM 814 C C . GLU A 1 105 ? -2.098 -4.446 10.977 1.00 77.81 105 GLU A C 1
ATOM 816 O O . GLU A 1 105 ? -0.881 -4.359 10.830 1.00 77.81 105 GLU A O 1
ATOM 821 N N . ILE A 1 106 ? -2.949 -3.721 10.243 1.00 80.44 106 ILE A N 1
ATOM 822 C CA . ILE A 1 106 ? -2.514 -2.772 9.201 1.00 80.44 106 ILE A CA 1
ATOM 823 C C . ILE A 1 106 ? -1.541 -1.734 9.778 1.00 80.44 106 ILE A C 1
ATOM 825 O O . ILE A 1 106 ? -0.534 -1.392 9.155 1.00 80.44 106 ILE A O 1
ATOM 829 N N . ILE A 1 107 ? -1.814 -1.246 10.987 1.00 72.75 107 ILE A N 1
ATOM 830 C CA . ILE A 1 107 ? -0.969 -0.250 11.650 1.00 72.75 107 ILE A CA 1
ATOM 831 C C . ILE A 1 107 ? 0.344 -0.868 12.118 1.00 72.75 107 ILE A C 1
ATOM 833 O O . ILE A 1 107 ? 1.391 -0.245 11.942 1.00 72.75 107 ILE A O 1
ATOM 837 N N . LYS A 1 108 ? 0.318 -2.085 12.672 1.00 73.81 108 LYS A N 1
ATOM 838 C CA . LYS A 1 108 ? 1.539 -2.807 13.063 1.00 73.81 108 LYS A CA 1
ATOM 839 C C . LYS A 1 108 ? 2.462 -3.009 11.867 1.00 73.81 108 LYS A C 1
ATOM 841 O O . LYS A 1 108 ? 3.637 -2.654 11.947 1.00 73.81 108 LYS A O 1
ATOM 846 N N . GLU A 1 109 ? 1.929 -3.516 10.759 1.00 78.44 109 GLU A N 1
ATOM 847 C CA . GLU A 1 109 ? 2.710 -3.729 9.539 1.00 78.44 109 GLU A CA 1
ATOM 848 C C . GLU A 1 109 ? 3.286 -2.417 9.009 1.00 78.44 109 GLU A C 1
ATOM 850 O O . GLU A 1 109 ? 4.467 -2.327 8.680 1.00 78.44 109 GLU A O 1
ATOM 855 N N . ALA A 1 110 ? 2.498 -1.346 9.018 1.00 73.69 110 ALA A N 1
ATOM 856 C CA . ALA A 1 110 ? 2.969 -0.056 8.550 1.00 73.69 110 ALA A CA 1
ATOM 857 C C . ALA A 1 110 ? 4.019 0.611 9.447 1.00 73.69 110 ALA A C 1
ATOM 859 O O . ALA A 1 110 ? 4.934 1.254 8.937 1.00 73.69 110 ALA A O 1
ATOM 860 N N . VAL A 1 111 ? 3.916 0.498 10.772 1.00 67.88 111 VAL A N 1
ATOM 861 C CA . VAL A 1 111 ? 4.946 1.025 11.685 1.00 67.88 111 VAL A CA 1
ATOM 862 C C . VAL A 1 111 ? 6.265 0.279 11.482 1.00 67.88 111 VAL A C 1
ATOM 864 O O . VAL A 1 111 ? 7.331 0.895 11.511 1.00 67.88 111 VAL A O 1
ATOM 867 N N . ASN A 1 112 ? 6.187 -1.026 11.223 1.00 70.75 112 ASN A N 1
ATOM 868 C CA . ASN A 1 112 ? 7.349 -1.870 10.960 1.00 70.75 112 ASN A CA 1
ATOM 869 C C . ASN A 1 112 ? 7.884 -1.732 9.524 1.00 70.75 112 ASN A C 1
ATOM 871 O O . ASN A 1 112 ? 9.032 -2.096 9.252 1.00 70.75 112 ASN A O 1
ATOM 875 N N . ALA A 1 113 ? 7.090 -1.179 8.606 1.00 74.81 113 ALA A N 1
ATOM 876 C CA . ALA A 1 113 ? 7.495 -0.943 7.232 1.00 74.81 113 ALA A CA 1
ATOM 877 C C . ALA A 1 113 ? 8.649 0.066 7.154 1.00 74.81 113 ALA A C 1
ATOM 879 O O . ALA A 1 113 ? 8.543 1.233 7.540 1.00 74.81 113 ALA A O 1
ATOM 880 N N . LYS A 1 114 ? 9.765 -0.364 6.559 1.00 70.88 114 LYS A N 1
ATOM 881 C CA . LYS A 1 114 ? 10.924 0.510 6.315 1.00 70.88 114 LYS A CA 1
ATOM 882 C C . LYS A 1 114 ? 10.625 1.569 5.245 1.00 70.88 114 LYS A C 1
ATOM 884 O O . LYS A 1 114 ? 11.102 2.697 5.349 1.00 70.88 114 LYS A O 1
ATOM 889 N N . GLY A 1 115 ? 9.782 1.232 4.272 1.00 75.50 115 GLY A N 1
ATOM 890 C CA . GLY A 1 115 ? 9.425 2.073 3.133 1.00 75.50 115 GLY A CA 1
ATOM 891 C C . GLY A 1 115 ? 8.422 3.192 3.440 1.00 75.50 115 GLY A C 1
ATOM 892 O O . GLY A 1 115 ? 7.573 3.076 4.328 1.00 75.50 115 GLY A O 1
ATOM 893 N N . THR A 1 116 ? 8.536 4.310 2.725 1.00 80.25 116 THR A N 1
ATOM 894 C CA . THR A 1 116 ? 7.635 5.466 2.854 1.00 80.25 116 THR A CA 1
ATOM 895 C C . THR A 1 116 ? 6.349 5.292 2.053 1.00 80.25 116 THR A C 1
ATOM 897 O O . THR A 1 116 ? 5.290 5.729 2.503 1.00 80.25 116 THR A O 1
ATOM 900 N N . TRP A 1 117 ? 6.413 4.640 0.892 1.00 82.88 117 TRP A N 1
ATOM 901 C CA . TRP A 1 117 ? 5.258 4.385 0.036 1.00 82.88 117 TRP A CA 1
ATOM 902 C C . TRP A 1 117 ? 4.351 3.316 0.623 1.00 82.88 117 TRP A C 1
ATOM 904 O O . TRP A 1 117 ? 3.136 3.503 0.614 1.00 82.88 117 TRP A O 1
ATOM 914 N N . LEU A 1 118 ? 4.918 2.272 1.233 1.00 82.88 118 LEU A N 1
ATOM 915 C CA . LEU A 1 118 ? 4.122 1.279 1.960 1.00 82.88 118 LEU A CA 1
ATOM 916 C C . LEU A 1 118 ? 3.368 1.912 3.144 1.00 82.88 118 LEU A C 1
ATOM 918 O O . LEU A 1 118 ? 2.181 1.658 3.342 1.00 82.88 118 LEU A O 1
ATOM 922 N N . ARG A 1 119 ? 4.019 2.829 3.875 1.00 77.81 119 ARG A N 1
ATOM 923 C CA . ARG A 1 119 ? 3.377 3.609 4.948 1.00 77.81 119 ARG A CA 1
ATOM 924 C C . ARG A 1 119 ? 2.257 4.516 4.436 1.00 77.81 119 ARG A C 1
ATOM 926 O O . ARG A 1 119 ? 1.195 4.570 5.050 1.00 77.81 119 ARG A O 1
ATOM 933 N N . LYS A 1 120 ? 2.458 5.199 3.304 1.00 77.25 120 LYS A N 1
ATOM 934 C CA . LYS A 1 120 ? 1.405 6.011 2.663 1.00 77.25 120 LYS A CA 1
ATOM 935 C C . LYS A 1 120 ? 0.217 5.159 2.226 1.00 77.25 120 LYS A C 1
ATOM 937 O O . LYS A 1 120 ? -0.918 5.520 2.512 1.00 77.25 120 LYS A O 1
ATOM 942 N N . LEU A 1 121 ? 0.479 4.016 1.591 1.00 83.00 121 LEU A N 1
ATOM 943 C CA . LEU A 1 121 ? -0.555 3.076 1.168 1.00 83.00 121 LEU A CA 1
ATOM 944 C C . LEU A 1 121 ? -1.413 2.628 2.355 1.00 83.00 121 LEU A C 1
ATOM 946 O O . LEU A 1 121 ? -2.637 2.714 2.307 1.00 83.00 121 LEU A O 1
ATOM 950 N N . ALA A 1 122 ? -0.776 2.195 3.439 1.00 80.94 122 ALA A N 1
ATOM 951 C CA . ALA A 1 122 ? -1.498 1.758 4.622 1.00 80.94 122 ALA A CA 1
ATOM 952 C C . ALA A 1 122 ? -2.269 2.911 5.297 1.00 80.94 122 ALA A C 1
ATOM 954 O O . ALA A 1 122 ? -3.384 2.695 5.766 1.00 80.94 122 ALA A O 1
ATOM 955 N N . SER A 1 123 ? -1.745 4.145 5.290 1.00 74.00 123 SER A N 1
ATOM 956 C CA . SER A 1 123 ? -2.493 5.328 5.749 1.00 74.00 123 SER A CA 1
ATOM 957 C C . SER A 1 123 ? -3.761 5.543 4.929 1.00 74.00 123 SER A C 1
ATOM 959 O O . SER A 1 123 ? -4.837 5.727 5.493 1.00 74.00 123 SER A O 1
ATOM 961 N N . HIS A 1 124 ? -3.672 5.432 3.607 1.00 75.38 124 HIS A N 1
ATOM 962 C CA . HIS A 1 124 ? -4.833 5.577 2.736 1.00 75.38 124 HIS A CA 1
ATOM 963 C C . HIS A 1 124 ? -5.849 4.461 2.917 1.00 75.38 124 HIS A C 1
ATOM 965 O O . HIS A 1 124 ? -7.033 4.757 3.034 1.00 75.38 124 HIS A O 1
ATOM 971 N N . ILE A 1 125 ? -5.403 3.208 3.043 1.00 80.69 125 ILE A N 1
ATOM 972 C CA . ILE A 1 125 ? -6.291 2.087 3.361 1.00 80.69 125 ILE A CA 1
ATOM 973 C C . ILE A 1 125 ? -7.092 2.388 4.629 1.00 80.69 125 ILE A C 1
ATOM 975 O O . ILE A 1 125 ? -8.307 2.202 4.637 1.00 80.69 125 ILE A O 1
ATOM 979 N N . LEU A 1 126 ? -6.438 2.899 5.674 1.00 75.94 126 LEU A N 1
ATOM 980 C CA . LEU A 1 126 ? -7.122 3.288 6.901 1.00 75.94 126 LEU A CA 1
ATOM 981 C C . LEU A 1 126 ? -8.103 4.430 6.639 1.00 75.94 126 LEU A C 1
ATOM 983 O O . LEU A 1 126 ? -9.285 4.256 6.893 1.00 75.94 126 LEU A O 1
ATOM 987 N N . VAL A 1 127 ? -7.683 5.554 6.059 1.00 73.06 127 VAL A N 1
ATOM 988 C CA . VAL A 1 127 ? -8.600 6.672 5.758 1.00 73.06 127 VAL A CA 1
ATOM 989 C C . VAL A 1 127 ? -9.830 6.205 4.967 1.00 73.06 127 VAL A C 1
ATOM 991 O O . VAL A 1 127 ? -10.951 6.570 5.320 1.00 73.06 127 VAL A O 1
ATOM 994 N N . THR A 1 128 ? -9.645 5.345 3.963 1.00 76.00 128 THR A N 1
ATOM 995 C CA . THR A 1 128 ? -10.737 4.756 3.182 1.00 76.00 128 THR A CA 1
ATOM 996 C C . THR A 1 128 ? -11.643 3.873 4.039 1.00 76.00 128 THR A C 1
ATOM 998 O O . THR A 1 128 ? -12.853 4.023 3.953 1.00 76.00 128 THR A O 1
ATOM 1001 N N . ILE A 1 129 ? -11.100 3.001 4.900 1.00 77.00 129 ILE A N 1
ATOM 1002 C CA . ILE A 1 129 ? -11.895 2.186 5.842 1.00 77.00 129 ILE A CA 1
ATOM 1003 C C . ILE A 1 129 ? -12.724 3.070 6.782 1.00 77.00 129 ILE A C 1
ATOM 1005 O O . ILE A 1 129 ? -13.857 2.732 7.113 1.00 77.00 129 ILE A O 1
ATOM 1009 N N . GLY A 1 130 ? -12.161 4.193 7.219 1.00 68.44 130 GLY A N 1
ATOM 1010 C CA . GLY A 1 130 ? -12.825 5.142 8.109 1.00 68.44 130 GLY A CA 1
ATOM 1011 C C . GLY A 1 130 ? -13.845 6.037 7.460 1.00 68.44 130 GLY A C 1
ATOM 1012 O O . GLY A 1 130 ? -14.602 6.669 8.181 1.00 68.44 130 GLY A O 1
ATOM 1013 N N . SER A 1 131 ? -13.817 6.118 6.135 1.00 68.19 131 SER A N 1
ATOM 1014 C CA . SER A 1 131 ? -14.733 6.906 5.312 1.00 68.19 131 SER A CA 1
ATOM 1015 C C . SER A 1 131 ? -15.708 6.002 4.549 1.00 68.19 131 SER A C 1
ATOM 1017 O O . SER A 1 131 ? -16.385 6.467 3.640 1.00 68.19 131 SER A O 1
ATOM 1019 N N . ASP A 1 132 ? -15.721 4.704 4.870 1.00 70.19 132 ASP A N 1
ATOM 1020 C CA . ASP A 1 132 ? -16.526 3.678 4.214 1.00 70.19 132 ASP A CA 1
ATOM 1021 C C . ASP A 1 132 ? -17.975 3.760 4.710 1.00 70.19 132 ASP A C 1
ATOM 1023 O O . ASP A 1 132 ? -18.237 3.581 5.902 1.00 70.19 132 ASP A O 1
ATOM 1027 N N . ASP A 1 133 ? -18.912 3.993 3.789 1.00 61.47 133 ASP A N 1
ATOM 1028 C CA . ASP A 1 133 ? -20.351 4.005 4.075 1.00 61.47 133 ASP A CA 1
ATOM 1029 C C . ASP A 1 133 ? -20.861 2.610 4.503 1.00 61.47 133 ASP A C 1
ATOM 1031 O O . ASP A 1 133 ? -21.882 2.500 5.187 1.00 61.47 133 ASP A O 1
ATOM 1035 N N . GLU A 1 134 ? -20.132 1.536 4.158 1.00 66.50 134 GLU A N 1
ATOM 1036 C CA . GLU A 1 134 ? -20.413 0.152 4.562 1.00 66.50 134 GLU A CA 1
ATOM 1037 C C . GLU A 1 134 ? -19.300 -0.407 5.470 1.00 66.50 134 GLU A C 1
ATOM 1039 O O . GLU A 1 134 ? -18.526 -1.303 5.094 1.00 66.50 134 GLU A O 1
ATOM 1044 N N . PRO A 1 135 ? -19.220 0.059 6.732 1.00 62.16 135 PRO A N 1
ATOM 1045 C CA . PRO A 1 135 ? -18.100 -0.243 7.612 1.00 62.16 135 PRO A CA 1
ATOM 1046 C C . PRO A 1 135 ? -17.938 -1.741 7.879 1.00 62.16 135 PRO A C 1
ATOM 1048 O O . PRO A 1 135 ? -16.834 -2.155 8.201 1.00 62.16 135 PRO A O 1
ATOM 1051 N N . THR A 1 136 ? -18.973 -2.569 7.691 1.00 66.00 136 THR A N 1
ATOM 1052 C CA . THR A 1 136 ? -19.024 -4.001 8.037 1.00 66.00 136 THR A CA 1
ATOM 1053 C C . THR A 1 136 ? -18.395 -4.958 7.016 1.00 66.00 136 THR A C 1
ATOM 1055 O O . THR A 1 136 ? -18.196 -6.129 7.348 1.00 66.00 136 THR A O 1
ATOM 1058 N N . HIS A 1 137 ? -18.037 -4.510 5.805 1.00 75.12 137 HIS A N 1
ATOM 1059 C CA . HIS A 1 137 ? -17.441 -5.394 4.794 1.00 75.12 137 HIS A CA 1
ATOM 1060 C C . HIS A 1 137 ? -16.005 -5.810 5.172 1.00 75.12 137 HIS A C 1
ATOM 1062 O O . HIS A 1 137 ? -15.047 -5.066 4.944 1.00 75.12 137 HIS A O 1
ATOM 1068 N N . LEU A 1 138 ? -15.857 -6.993 5.779 1.00 77.88 138 LEU A N 1
ATOM 1069 C CA . LEU A 1 138 ? -14.600 -7.495 6.349 1.00 77.88 138 LEU A CA 1
ATOM 1070 C C . LEU A 1 138 ? -13.632 -8.069 5.301 1.00 77.88 138 LEU A C 1
ATOM 1072 O O . LEU A 1 138 ? -12.423 -7.905 5.442 1.00 77.88 138 LEU A O 1
ATOM 1076 N N . GLU A 1 139 ? -14.136 -8.736 4.260 1.00 80.25 139 GLU A N 1
ATOM 1077 C CA . GLU A 1 139 ? -13.297 -9.462 3.289 1.00 80.25 139 GLU A CA 1
ATOM 1078 C C . GLU A 1 139 ? -12.373 -8.528 2.504 1.00 80.25 139 GLU A C 1
ATOM 1080 O O . GLU A 1 139 ? -11.174 -8.777 2.418 1.00 80.25 139 GLU A O 1
ATOM 1085 N N . GLY A 1 140 ? -12.894 -7.394 2.024 1.00 77.88 140 GLY A N 1
ATOM 1086 C CA . GLY A 1 140 ? -12.075 -6.388 1.335 1.00 77.88 140 GLY A CA 1
ATOM 1087 C C . GLY A 1 140 ? -11.000 -5.778 2.240 1.00 77.88 140 GLY A C 1
ATOM 1088 O O . GLY A 1 140 ? -9.883 -5.524 1.799 1.00 77.88 140 GLY A O 1
ATOM 1089 N N . LYS A 1 141 ? -11.303 -5.614 3.534 1.00 82.88 141 LYS A N 1
ATOM 1090 C CA . LYS A 1 141 ? -10.361 -5.076 4.526 1.00 82.88 141 LYS A CA 1
ATOM 1091 C C . LYS A 1 141 ? -9.248 -6.086 4.838 1.00 82.88 141 LYS A C 1
ATOM 1093 O O . LYS A 1 141 ? -8.090 -5.696 4.951 1.00 82.88 141 LYS A O 1
ATOM 1098 N N . ARG A 1 142 ? -9.581 -7.382 4.912 1.00 83.50 142 ARG A N 1
ATOM 1099 C CA . ARG A 1 142 ? -8.597 -8.473 5.039 1.00 83.50 142 ARG A CA 1
ATOM 1100 C C . ARG A 1 142 ? -7.691 -8.576 3.820 1.00 83.50 142 ARG A C 1
ATOM 1102 O O . ARG A 1 142 ? -6.485 -8.650 3.998 1.00 83.50 142 ARG A O 1
ATOM 1109 N N . LEU A 1 143 ? -8.247 -8.470 2.613 1.00 83.38 143 LEU A N 1
ATOM 1110 C CA . LEU A 1 143 ? -7.447 -8.437 1.389 1.00 83.38 143 LEU A CA 1
ATOM 1111 C C . LEU A 1 143 ? -6.407 -7.307 1.436 1.00 83.38 143 LEU A C 1
ATOM 1113 O O . LEU A 1 143 ? -5.246 -7.528 1.114 1.00 83.38 143 LEU A O 1
ATOM 1117 N N . CYS A 1 144 ? -6.785 -6.108 1.889 1.00 85.88 144 CYS A N 1
ATOM 1118 C CA . CYS A 1 144 ? -5.833 -5.004 2.042 1.00 85.88 144 CYS A CA 1
ATOM 1119 C C . CYS A 1 144 ? -4.717 -5.305 3.048 1.00 85.88 144 CYS A C 1
ATOM 1121 O O . CYS A 1 144 ? -3.569 -4.937 2.806 1.00 85.88 144 CYS A O 1
ATOM 1123 N N . LEU A 1 145 ? -5.038 -5.968 4.158 1.00 87.44 145 LEU A N 1
ATOM 1124 C CA . LEU A 1 145 ? -4.046 -6.394 5.141 1.00 87.44 145 LEU A CA 1
ATOM 1125 C C . LEU A 1 145 ? -3.080 -7.437 4.562 1.00 87.44 145 LEU A C 1
ATOM 1127 O O . LEU A 1 145 ? -1.870 -7.288 4.722 1.00 87.44 145 LEU A O 1
ATOM 1131 N N . ASP A 1 146 ? -3.598 -8.447 3.864 1.00 88.75 146 ASP A N 1
ATOM 1132 C CA . ASP A 1 146 ? -2.780 -9.476 3.214 1.00 88.75 146 ASP A CA 1
ATOM 1133 C C . ASP A 1 146 ? -1.836 -8.843 2.181 1.00 88.75 146 ASP A C 1
ATOM 1135 O O . ASP A 1 146 ? -0.650 -9.161 2.126 1.00 88.75 146 ASP A O 1
ATOM 1139 N N . LEU A 1 147 ? -2.330 -7.859 1.423 1.00 87.19 147 LEU A N 1
ATOM 1140 C CA . LEU A 1 147 ? -1.515 -7.095 0.485 1.00 87.19 147 LEU A CA 1
ATOM 1141 C C . LEU A 1 147 ? -0.443 -6.254 1.189 1.00 87.19 147 LEU A C 1
ATOM 1143 O O . LEU A 1 147 ? 0.696 -6.249 0.740 1.00 87.19 147 LEU A O 1
ATOM 1147 N N . ILE A 1 148 ? -0.747 -5.572 2.297 1.00 87.56 148 ILE A N 1
ATOM 1148 C CA . ILE A 1 148 ? 0.269 -4.797 3.033 1.00 87.56 148 ILE A CA 1
ATOM 1149 C C . ILE A 1 148 ? 1.394 -5.698 3.559 1.00 87.56 148 ILE A C 1
ATOM 1151 O O . ILE A 1 148 ? 2.553 -5.293 3.510 1.00 87.56 148 ILE A O 1
ATOM 1155 N N . LYS A 1 149 ? 1.068 -6.901 4.046 1.00 89.44 149 LYS A N 1
ATOM 1156 C CA . LYS A 1 149 ? 2.062 -7.868 4.546 1.00 89.44 149 LYS A CA 1
ATOM 1157 C C . LYS A 1 149 ? 2.999 -8.367 3.450 1.00 89.44 149 LYS A C 1
ATOM 1159 O O . LYS A 1 149 ? 4.159 -8.673 3.713 1.00 89.44 149 LYS A O 1
ATOM 1164 N N . GLU A 1 150 ? 2.489 -8.462 2.228 1.00 90.44 150 GLU A N 1
ATOM 1165 C CA . GLU A 1 150 ? 3.230 -9.000 1.095 1.00 90.44 150 GLU A CA 1
ATOM 1166 C C . GLU A 1 150 ? 4.011 -7.929 0.323 1.00 90.44 150 GLU A C 1
ATOM 1168 O O . GLU A 1 150 ? 5.128 -8.185 -0.130 1.00 90.44 150 GLU A O 1
ATOM 1173 N N . LEU A 1 151 ? 3.443 -6.744 0.119 1.00 91.44 151 LEU A N 1
ATOM 1174 C CA . LEU A 1 151 ? 4.012 -5.746 -0.784 1.00 91.44 151 LEU A CA 1
ATOM 1175 C C . LEU A 1 151 ? 5.246 -5.057 -0.188 1.00 91.44 151 LEU A C 1
ATOM 1177 O O . LEU A 1 151 ? 5.279 -4.668 0.977 1.00 91.44 151 LEU A O 1
ATOM 1181 N N . ASN A 1 152 ? 6.254 -4.836 -1.029 1.00 90.81 152 ASN A N 1
ATOM 1182 C CA . ASN A 1 152 ? 7.404 -3.991 -0.720 1.00 90.81 152 ASN A CA 1
ATOM 1183 C C . ASN A 1 152 ? 7.285 -2.597 -1.375 1.00 90.81 152 ASN A C 1
ATOM 1185 O O . ASN A 1 152 ? 6.344 -2.301 -2.111 1.00 90.81 152 ASN A O 1
ATOM 1189 N N . GLU A 1 153 ? 8.264 -1.724 -1.119 1.00 90.38 153 GLU A N 1
ATOM 1190 C CA . GLU A 1 153 ? 8.275 -0.347 -1.638 1.00 90.38 153 GLU A CA 1
ATOM 1191 C C . GLU A 1 153 ? 8.219 -0.284 -3.179 1.00 90.38 153 GLU A C 1
ATOM 1193 O O . GLU A 1 153 ? 7.513 0.554 -3.739 1.00 90.38 153 GLU A O 1
ATOM 1198 N N . THR A 1 154 ? 8.927 -1.181 -3.870 1.00 93.44 154 THR A N 1
ATOM 1199 C CA . THR A 1 154 ? 8.958 -1.243 -5.341 1.00 93.44 154 THR A CA 1
ATOM 1200 C C . THR A 1 154 ? 7.617 -1.705 -5.897 1.00 93.44 154 THR A C 1
ATOM 1202 O O . THR A 1 154 ? 7.111 -1.100 -6.842 1.00 93.44 154 THR A O 1
ATOM 1205 N N . ASP A 1 155 ? 7.008 -2.719 -5.278 1.00 94.06 155 ASP A N 1
ATOM 1206 C CA . ASP A 1 155 ? 5.696 -3.236 -5.671 1.00 94.06 155 ASP A CA 1
ATOM 1207 C C . ASP A 1 155 ? 4.639 -2.122 -5.603 1.00 94.06 155 ASP A C 1
ATOM 1209 O O . ASP A 1 155 ? 3.888 -1.903 -6.555 1.00 94.06 155 ASP A O 1
ATOM 1213 N N . VAL A 1 156 ? 4.630 -1.360 -4.501 1.00 91.75 156 VAL A N 1
ATOM 1214 C CA . VAL A 1 156 ? 3.707 -0.231 -4.312 1.00 91.75 156 VAL A CA 1
ATOM 1215 C C . VAL A 1 156 ? 3.950 0.859 -5.354 1.00 91.75 156 VAL A C 1
ATOM 1217 O O . VAL A 1 156 ? 2.994 1.327 -5.973 1.00 91.75 156 VAL A O 1
ATOM 1220 N N . LYS A 1 157 ? 5.207 1.252 -5.603 1.00 92.75 157 LYS A N 1
ATOM 1221 C CA . LYS A 1 157 ? 5.519 2.268 -6.623 1.00 92.75 157 LYS A CA 1
ATOM 1222 C C . LYS A 1 157 ? 5.065 1.820 -8.025 1.00 92.75 157 LYS A C 1
ATOM 1224 O O . LYS A 1 157 ? 4.477 2.621 -8.750 1.00 92.75 157 LYS A O 1
ATOM 1229 N N . LEU A 1 158 ? 5.266 0.552 -8.401 1.00 94.38 158 LEU A N 1
ATOM 1230 C CA . LEU A 1 158 ? 4.792 0.011 -9.685 1.00 94.38 158 LEU A CA 1
ATOM 1231 C C . LEU A 1 158 ? 3.261 0.019 -9.793 1.00 94.38 158 LEU A C 1
ATOM 1233 O O . LEU A 1 158 ? 2.723 0.418 -10.828 1.00 94.38 158 LEU A O 1
ATOM 1237 N N . LEU A 1 159 ? 2.551 -0.352 -8.722 1.00 92.81 159 LEU A N 1
ATOM 1238 C CA . LEU A 1 159 ? 1.086 -0.278 -8.674 1.00 92.81 159 LEU A CA 1
ATOM 1239 C C . LEU A 1 159 ? 0.569 1.154 -8.832 1.00 92.81 159 LEU A C 1
ATOM 1241 O O . LEU A 1 159 ? -0.408 1.369 -9.549 1.00 92.81 159 LEU A O 1
ATOM 1245 N N . LEU A 1 160 ? 1.230 2.136 -8.213 1.00 90.38 160 LEU A N 1
ATOM 1246 C CA . LEU A 1 160 ? 0.868 3.550 -8.348 1.00 90.38 160 LEU A CA 1
ATOM 1247 C C . LEU A 1 160 ? 1.070 4.054 -9.782 1.00 90.38 160 LEU A C 1
ATOM 1249 O O . LEU A 1 160 ? 0.202 4.744 -10.317 1.00 90.38 160 LEU A O 1
ATOM 1253 N N . LEU A 1 161 ? 2.168 3.665 -10.441 1.00 92.81 161 LEU A N 1
ATOM 1254 C CA . LEU A 1 161 ? 2.388 3.985 -11.856 1.00 92.81 161 LEU A CA 1
ATOM 1255 C C . LEU A 1 161 ? 1.305 3.367 -12.747 1.00 92.81 161 LEU A C 1
ATOM 1257 O O . LEU A 1 161 ? 0.771 4.048 -13.627 1.00 92.81 161 LEU A O 1
ATOM 1261 N N . PHE A 1 162 ? 0.947 2.104 -12.501 1.00 92.06 162 PHE A N 1
ATOM 1262 C CA . PHE A 1 162 ? -0.123 1.422 -13.225 1.00 92.06 162 PHE A CA 1
ATOM 1263 C C . PHE A 1 162 ? -1.479 2.112 -13.027 1.00 92.06 162 PHE A C 1
ATOM 1265 O O . PHE A 1 162 ? -2.169 2.418 -14.003 1.00 92.06 162 PHE A O 1
ATOM 1272 N N . GLN A 1 163 ? -1.841 2.433 -11.784 1.00 89.00 163 GLN A N 1
ATOM 1273 C CA . GLN A 1 163 ? -3.077 3.141 -11.466 1.00 89.00 163 GLN A CA 1
ATOM 1274 C C . GLN A 1 163 ? -3.140 4.509 -12.146 1.00 89.00 163 GLN A C 1
ATOM 1276 O O . GLN A 1 163 ? -4.152 4.840 -12.764 1.00 89.00 163 GLN A O 1
ATOM 1281 N N . ALA A 1 164 ? -2.073 5.302 -12.038 1.00 88.00 164 ALA A N 1
ATOM 1282 C CA . ALA A 1 164 ? -2.015 6.630 -12.628 1.00 88.00 164 ALA A CA 1
ATOM 1283 C C . ALA A 1 164 ? -2.144 6.552 -14.153 1.00 88.00 164 ALA A C 1
ATOM 1285 O O . ALA A 1 164 ? -2.928 7.290 -14.747 1.00 88.00 164 ALA A O 1
ATOM 1286 N N . LYS A 1 165 ? -1.467 5.590 -14.792 1.00 87.69 165 LYS A N 1
ATOM 1287 C CA . LYS A 1 165 ? -1.598 5.357 -16.233 1.00 87.69 165 LYS A CA 1
ATOM 1288 C C . LYS A 1 165 ? -3.019 4.945 -16.627 1.00 87.69 165 LYS A C 1
ATOM 1290 O O . LYS A 1 165 ? -3.558 5.494 -17.583 1.00 87.69 165 LYS A O 1
ATOM 1295 N N . SER A 1 166 ? -3.632 4.025 -15.882 1.00 85.31 166 SER A N 1
ATOM 1296 C CA . SER A 1 166 ? -5.012 3.582 -16.110 1.00 85.31 166 SER A CA 1
ATOM 1297 C C . SER A 1 166 ? -6.003 4.746 -15.991 1.00 85.31 166 SER A C 1
ATOM 1299 O O . SER A 1 166 ? -6.861 4.928 -16.853 1.00 85.31 166 SER A O 1
ATOM 1301 N N . ARG A 1 167 ? -5.850 5.603 -14.976 1.00 85.06 167 ARG A N 1
ATOM 1302 C CA . ARG A 1 167 ? -6.705 6.784 -14.799 1.00 85.06 167 ARG A CA 1
ATOM 1303 C C . ARG A 1 167 ? -6.530 7.802 -15.923 1.00 85.06 167 ARG A C 1
ATOM 1305 O O . ARG A 1 167 ? -7.530 8.223 -16.483 1.00 85.06 167 ARG A O 1
ATOM 1312 N N . LEU A 1 168 ? -5.298 8.117 -16.324 1.00 84.00 168 LEU A N 1
ATOM 1313 C CA . LEU A 1 168 ? -5.048 9.021 -17.457 1.00 84.00 168 LEU A CA 1
ATOM 1314 C C . LEU A 1 168 ? -5.699 8.539 -18.766 1.00 84.00 168 LEU A C 1
ATOM 1316 O O . LEU A 1 168 ? -6.039 9.356 -19.614 1.00 84.00 168 LEU A O 1
ATOM 1320 N N . LEU A 1 169 ? -5.849 7.224 -18.951 1.00 82.38 169 LEU A N 1
ATOM 1321 C CA . LEU A 1 169 ? -6.445 6.648 -20.158 1.00 82.38 169 LEU A CA 1
ATOM 1322 C C . LEU A 1 169 ? -7.976 6.575 -20.106 1.00 82.38 169 LEU A C 1
ATOM 1324 O O . LEU A 1 169 ? -8.624 6.729 -21.140 1.00 82.38 169 LEU A O 1
ATOM 1328 N N . PHE A 1 170 ? -8.557 6.312 -18.931 1.00 80.69 170 PHE A N 1
ATOM 1329 C CA . PHE A 1 170 ? -9.968 5.916 -18.825 1.00 80.69 170 PHE A CA 1
ATOM 1330 C C . PHE A 1 170 ? -10.827 6.810 -17.917 1.00 80.69 170 PHE A C 1
ATOM 1332 O O . PHE A 1 170 ? -12.054 6.756 -18.004 1.00 80.69 170 PHE A O 1
ATOM 1339 N N . ASP A 1 171 ? -10.229 7.632 -17.052 1.00 80.62 171 ASP A N 1
ATOM 1340 C CA . ASP A 1 171 ? -10.942 8.506 -16.115 1.00 80.62 171 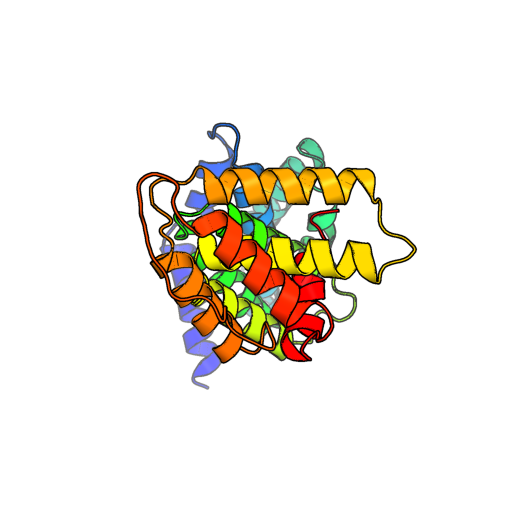ASP A CA 1
ATOM 1341 C C . ASP A 1 171 ? -11.123 9.910 -16.710 1.00 80.62 171 ASP A C 1
ATOM 1343 O O . ASP A 1 171 ? -10.236 10.760 -16.644 1.00 80.62 171 ASP A O 1
ATOM 1347 N N . LYS A 1 172 ? -12.302 10.164 -17.293 1.00 73.50 172 LYS A N 1
ATOM 1348 C CA . LYS A 1 172 ? -12.636 11.448 -17.939 1.00 73.50 172 LYS A CA 1
ATOM 1349 C C . LYS A 1 172 ? -12.664 12.644 -16.982 1.00 73.50 172 LYS A C 1
ATOM 1351 O O . LYS A 1 172 ? -12.675 13.775 -17.456 1.00 73.50 172 LYS A O 1
ATOM 1356 N N . TYR A 1 173 ? -12.719 12.403 -15.673 1.00 75.69 173 TYR A N 1
ATOM 1357 C CA . TYR A 1 173 ? -12.843 13.440 -14.649 1.00 75.69 173 TYR A CA 1
ATOM 1358 C C . TYR A 1 173 ? -11.587 13.557 -13.779 1.00 75.69 173 TYR A C 1
ATOM 1360 O O . TYR A 1 173 ? -11.638 14.169 -12.712 1.00 75.69 173 TYR A O 1
ATOM 1368 N N . CYS A 1 174 ? -10.463 12.963 -14.193 1.00 78.00 174 CYS A N 1
ATOM 1369 C CA . CYS A 1 174 ? -9.222 13.097 -13.444 1.00 78.00 174 CYS A CA 1
ATOM 1370 C C . CYS A 1 174 ? -8.582 14.481 -13.634 1.00 78.00 174 CYS A C 1
ATOM 1372 O O . CYS A 1 174 ? -8.624 15.065 -14.717 1.00 78.00 174 CYS A O 1
ATOM 1374 N N . ASP A 1 175 ? -7.949 14.985 -12.573 1.00 82.62 175 ASP A N 1
ATOM 1375 C CA . ASP A 1 175 ? -7.012 16.103 -12.671 1.00 82.62 175 ASP A CA 1
ATOM 1376 C C . ASP A 1 175 ? -5.735 15.604 -13.359 1.00 82.62 175 ASP A C 1
ATOM 1378 O O . ASP A 1 175 ? -4.845 15.003 -12.746 1.00 82.62 175 ASP A O 1
ATOM 1382 N N . GLU A 1 176 ? -5.695 15.789 -14.676 1.00 85.94 176 GLU A N 1
ATOM 1383 C CA . GLU A 1 176 ? -4.637 15.274 -15.536 1.00 85.94 176 GLU A CA 1
ATOM 1384 C C . GLU A 1 176 ? -3.259 15.850 -15.170 1.00 85.94 176 GLU A C 1
ATOM 1386 O O . GLU A 1 176 ? -2.256 15.132 -15.225 1.00 85.94 176 GLU A O 1
ATOM 1391 N N . GLU A 1 177 ? -3.185 17.126 -14.778 1.00 87.12 177 GLU A N 1
ATOM 1392 C CA . GLU A 1 177 ? -1.919 17.776 -14.431 1.00 87.12 177 GLU A CA 1
ATOM 1393 C C . GLU A 1 177 ? -1.355 17.222 -13.129 1.00 87.12 177 GLU A C 1
ATOM 1395 O O . GLU A 1 177 ? -0.188 16.805 -13.091 1.00 87.12 177 GLU A O 1
ATOM 1400 N N . LYS A 1 178 ? -2.190 17.147 -12.085 1.00 85.12 178 LYS A N 1
ATOM 1401 C CA . LYS A 1 178 ? -1.788 16.576 -10.798 1.00 85.12 178 LYS A CA 1
ATOM 1402 C C . LYS A 1 178 ? -1.327 15.131 -10.966 1.00 85.12 178 LYS A C 1
ATOM 1404 O O . LYS A 1 178 ? -0.247 14.764 -10.502 1.00 85.12 178 LYS A O 1
ATOM 1409 N N . LEU A 1 179 ? -2.088 14.328 -11.706 1.00 85.06 179 LEU A N 1
ATOM 1410 C CA . LEU A 1 179 ? -1.786 12.915 -11.899 1.00 85.06 179 LEU A CA 1
ATOM 1411 C C . LEU A 1 179 ? -0.505 12.689 -12.721 1.00 85.06 179 LEU A C 1
ATOM 1413 O O . LEU A 1 179 ? 0.283 11.793 -12.413 1.00 85.06 179 LEU A O 1
ATOM 1417 N N . LYS A 1 180 ? -0.239 13.523 -13.738 1.00 88.62 180 LYS A N 1
ATOM 1418 C CA . LYS A 1 180 ? 1.037 13.500 -14.480 1.00 88.62 180 LYS A CA 1
ATOM 1419 C C . LYS A 1 180 ? 2.224 13.866 -13.593 1.00 88.62 180 LYS A C 1
ATOM 1421 O O . LYS A 1 180 ? 3.303 13.293 -13.762 1.00 88.62 180 LYS A O 1
ATOM 1426 N N . LEU A 1 181 ? 2.051 14.825 -12.684 1.00 88.31 181 LEU A N 1
ATOM 1427 C CA . LEU A 1 181 ? 3.101 15.244 -11.759 1.00 88.31 181 LEU A CA 1
ATOM 1428 C C . LEU A 1 181 ? 3.444 14.122 -10.771 1.00 88.31 181 LEU A C 1
ATOM 1430 O O . LEU A 1 181 ? 4.621 13.815 -10.577 1.00 88.31 181 LEU A O 1
ATOM 1434 N N . GLU A 1 182 ? 2.433 13.448 -10.226 1.00 84.06 182 GLU A N 1
ATOM 1435 C CA . GLU A 1 182 ? 2.624 12.278 -9.364 1.00 84.06 182 GLU A CA 1
ATOM 1436 C C . GLU A 1 182 ? 3.257 11.103 -10.102 1.00 84.06 182 GLU A C 1
ATOM 1438 O O . GLU A 1 182 ? 4.220 10.521 -9.603 1.00 84.06 182 GLU A O 1
ATOM 1443 N N . PHE A 1 183 ? 2.792 10.805 -11.318 1.00 90.06 183 PHE A N 1
ATOM 1444 C CA . PHE A 1 183 ? 3.382 9.764 -12.156 1.00 90.06 183 PHE A CA 1
ATOM 1445 C C . PHE A 1 183 ? 4.882 10.004 -12.362 1.00 90.06 183 PHE A C 1
ATOM 1447 O O . PHE A 1 183 ? 5.694 9.107 -12.143 1.00 90.06 183 PHE A O 1
ATOM 1454 N N . LYS A 1 184 ? 5.272 11.232 -12.733 1.00 91.75 184 LYS A N 1
ATOM 1455 C CA . LYS A 1 184 ? 6.684 11.599 -12.916 1.00 91.75 184 LYS A CA 1
ATOM 1456 C C . LYS A 1 184 ? 7.477 11.495 -11.620 1.00 91.75 184 LYS A C 1
ATOM 1458 O O . LYS A 1 184 ? 8.613 11.032 -11.648 1.00 91.75 184 LYS A O 1
ATOM 1463 N N . LYS A 1 185 ? 6.894 11.910 -10.493 1.00 91.19 185 LYS A N 1
ATOM 1464 C CA . LYS A 1 185 ? 7.535 11.807 -9.181 1.00 91.19 185 LYS A CA 1
ATOM 1465 C C . LYS A 1 185 ? 7.842 10.351 -8.830 1.00 91.19 185 LYS A C 1
ATOM 1467 O O . LYS A 1 185 ? 8.994 10.040 -8.550 1.00 91.19 185 LYS A O 1
ATOM 1472 N N . VAL A 1 186 ? 6.844 9.468 -8.895 1.00 91.81 186 VAL A N 1
ATOM 1473 C CA . VAL A 1 186 ? 7.016 8.040 -8.582 1.00 91.81 186 VAL A CA 1
ATOM 1474 C C . VAL A 1 186 ? 8.006 7.389 -9.546 1.00 91.81 186 VAL A C 1
ATOM 1476 O O . VAL A 1 186 ? 8.883 6.654 -9.102 1.00 91.81 186 VAL A O 1
ATOM 1479 N N . LEU A 1 187 ? 7.918 7.696 -10.845 1.00 93.94 187 LEU A N 1
ATOM 1480 C CA . LEU A 1 187 ? 8.837 7.164 -11.851 1.00 93.94 187 LEU A CA 1
ATOM 1481 C C . LEU A 1 187 ? 10.284 7.576 -11.555 1.00 93.94 187 LEU A C 1
ATOM 1483 O O . LEU A 1 187 ? 11.165 6.724 -11.512 1.00 93.94 187 LEU A O 1
ATOM 1487 N N . ASN A 1 188 ? 10.528 8.859 -11.284 1.00 93.50 188 ASN A N 1
ATOM 1488 C CA . ASN A 1 188 ? 11.864 9.356 -10.959 1.00 93.50 188 ASN A CA 1
ATOM 1489 C C . ASN A 1 188 ? 12.404 8.751 -9.655 1.00 93.50 188 ASN A C 1
ATOM 1491 O O . ASN A 1 188 ? 13.576 8.397 -9.589 1.00 93.50 188 ASN A O 1
ATOM 1495 N N . GLU A 1 189 ? 11.568 8.605 -8.625 1.00 91.88 189 GLU A N 1
ATOM 1496 C CA . GLU A 1 189 ? 11.950 7.950 -7.365 1.00 91.88 189 GLU A CA 1
ATOM 1497 C C . GLU A 1 189 ? 12.239 6.452 -7.516 1.00 91.88 189 GLU A C 1
ATOM 1499 O O . GLU A 1 189 ? 12.817 5.855 -6.614 1.00 91.88 189 GLU A O 1
ATOM 1504 N N . LEU A 1 190 ? 11.782 5.819 -8.593 1.00 91.50 190 LEU A N 1
ATOM 1505 C CA . LEU A 1 190 ? 12.009 4.404 -8.869 1.00 91.50 190 LEU A CA 1
ATOM 1506 C C . LEU A 1 190 ? 13.252 4.223 -9.760 1.00 91.50 190 LEU A C 1
ATOM 1508 O O . LEU A 1 190 ? 14.068 3.344 -9.503 1.00 91.50 190 LEU A O 1
ATOM 1512 N N . LEU A 1 191 ? 13.448 5.101 -10.750 1.00 91.38 191 LEU A N 1
ATOM 1513 C CA . LEU A 1 191 ? 14.628 5.095 -11.624 1.00 91.38 191 LEU A CA 1
ATOM 1514 C C . LEU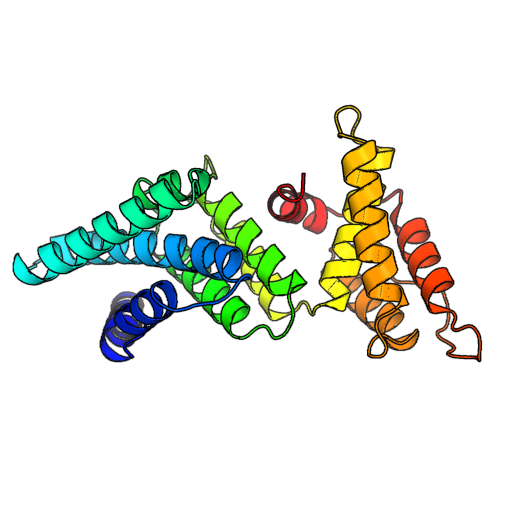 A 1 191 ? 15.921 5.468 -10.888 1.00 91.38 191 LEU A C 1
ATOM 1516 O O . LEU A 1 191 ? 16.955 4.843 -11.116 1.00 91.38 191 LEU A O 1
ATOM 1520 N N . ASN A 1 192 ? 15.850 6.458 -9.994 1.00 90.19 192 ASN A N 1
ATOM 1521 C CA . ASN A 1 192 ? 17.006 6.960 -9.246 1.00 90.19 192 ASN A CA 1
ATOM 1522 C C . ASN A 1 192 ? 17.307 6.153 -7.970 1.00 90.19 192 ASN A C 1
ATOM 1524 O O . ASN A 1 192 ? 18.224 6.503 -7.232 1.00 90.19 192 ASN A O 1
ATOM 1528 N N . ASP A 1 193 ? 16.528 5.110 -7.675 1.00 88.25 193 ASP A N 1
ATOM 1529 C CA . ASP A 1 193 ? 16.758 4.249 -6.517 1.00 88.25 193 ASP A CA 1
ATOM 1530 C C . ASP A 1 193 ? 17.879 3.245 -6.830 1.00 88.25 193 ASP A C 1
ATOM 1532 O O . ASP A 1 193 ? 17.728 2.348 -7.669 1.00 88.25 193 ASP A O 1
ATOM 1536 N N . GLU A 1 194 ? 19.027 3.414 -6.170 1.00 85.88 194 GLU A N 1
ATOM 1537 C CA . GLU A 1 194 ? 20.197 2.542 -6.331 1.00 85.88 194 GLU A CA 1
ATOM 1538 C C . GLU A 1 194 ? 19.918 1.101 -5.880 1.00 85.88 194 GLU A C 1
ATOM 1540 O O . GLU A 1 194 ? 20.541 0.172 -6.390 1.00 85.88 194 GLU A O 1
ATOM 1545 N N . GLY A 1 195 ? 18.960 0.898 -4.967 1.00 85.88 195 GLY A N 1
ATOM 1546 C CA . GLY A 1 195 ? 18.566 -0.426 -4.484 1.00 85.88 195 GLY A CA 1
ATOM 1547 C C . GLY A 1 195 ? 17.597 -1.167 -5.408 1.00 85.88 195 GLY A C 1
ATOM 1548 O O . GLY A 1 195 ? 17.307 -2.345 -5.185 1.00 85.88 195 GLY A O 1
ATOM 1549 N N . VAL A 1 196 ? 17.076 -0.500 -6.440 1.00 88.56 196 VAL A N 1
ATOM 1550 C CA . VAL A 1 196 ? 16.131 -1.089 -7.391 1.00 88.56 196 VAL A CA 1
ATOM 1551 C C . VAL A 1 196 ? 16.863 -1.435 -8.676 1.00 88.56 196 VAL A C 1
ATOM 1553 O O . VAL A 1 196 ? 17.250 -0.541 -9.413 1.00 88.56 196 VAL A O 1
ATOM 1556 N N . TYR A 1 197 ? 17.018 -2.719 -8.982 1.00 90.06 197 TYR A N 1
ATOM 1557 C CA . TYR A 1 197 ? 17.643 -3.208 -10.217 1.00 90.06 197 TYR A CA 1
ATOM 1558 C C . TYR A 1 197 ? 16.590 -3.635 -11.242 1.00 90.06 197 TYR A C 1
ATOM 1560 O O . TYR A 1 197 ? 15.419 -3.817 -10.895 1.00 90.06 197 TYR A O 1
ATOM 1568 N N . ALA A 1 198 ? 17.004 -3.875 -12.487 1.00 91.12 198 ALA A N 1
ATOM 1569 C CA . ALA A 1 198 ? 16.155 -4.490 -13.508 1.00 91.12 198 ALA A CA 1
ATOM 1570 C C . ALA A 1 198 ? 15.477 -5.776 -12.996 1.00 91.12 198 ALA A C 1
ATOM 1572 O O . ALA A 1 198 ? 14.261 -5.960 -13.097 1.00 91.12 198 ALA A O 1
ATOM 1573 N N . GLN A 1 199 ? 16.257 -6.635 -12.334 1.00 91.88 199 GLN A N 1
ATOM 1574 C CA . GLN A 1 199 ? 15.760 -7.867 -11.721 1.00 91.88 199 GLN A CA 1
ATOM 1575 C C . GLN A 1 199 ? 14.708 -7.607 -10.631 1.00 91.88 199 GLN A C 1
ATOM 1577 O O . GLN A 1 199 ? 13.770 -8.397 -10.483 1.00 91.88 199 GLN A O 1
ATOM 1582 N N . THR A 1 200 ? 14.832 -6.511 -9.877 1.00 93.00 200 THR A N 1
ATOM 1583 C CA . THR A 1 200 ? 13.841 -6.112 -8.870 1.00 93.00 200 THR A CA 1
ATOM 1584 C C . THR A 1 200 ? 12.505 -5.796 -9.540 1.00 93.00 200 THR A C 1
ATOM 1586 O O . THR A 1 200 ? 11.477 -6.289 -9.086 1.00 93.00 200 THR A O 1
ATOM 1589 N N . ILE A 1 201 ? 12.512 -5.068 -10.665 1.00 94.19 201 ILE A N 1
ATOM 1590 C CA . ILE A 1 201 ? 11.295 -4.747 -11.432 1.00 94.19 201 ILE A CA 1
ATOM 1591 C C . ILE A 1 201 ? 10.618 -6.007 -11.966 1.00 94.19 201 ILE A C 1
ATOM 1593 O O . ILE A 1 201 ? 9.404 -6.152 -11.806 1.00 94.19 201 ILE A O 1
ATOM 1597 N N . LEU A 1 202 ? 11.386 -6.940 -12.545 1.00 94.81 202 LEU A N 1
ATOM 1598 C CA . LEU A 1 202 ? 10.828 -8.214 -13.008 1.00 94.81 202 LEU A CA 1
ATOM 1599 C C . LEU A 1 202 ? 10.171 -8.964 -11.847 1.00 94.81 202 LEU A C 1
ATOM 1601 O O . LEU A 1 202 ? 9.004 -9.342 -11.937 1.00 94.81 202 LEU A O 1
ATOM 1605 N N . SER A 1 203 ? 10.902 -9.133 -10.744 1.00 94.75 203 SER A N 1
ATOM 1606 C CA . SER A 1 203 ? 10.441 -9.900 -9.582 1.00 94.75 203 SER A CA 1
ATOM 1607 C C . SER A 1 203 ? 9.174 -9.292 -8.971 1.00 94.75 203 SER A C 1
ATOM 1609 O O . SER A 1 203 ? 8.219 -10.014 -8.683 1.00 94.75 203 SER A O 1
ATOM 1611 N N . SER A 1 204 ? 9.129 -7.963 -8.850 1.00 95.75 204 SER A N 1
ATOM 1612 C CA . SER A 1 204 ? 7.937 -7.228 -8.428 1.00 95.75 204 SER A CA 1
ATOM 1613 C C . SER A 1 204 ? 6.773 -7.411 -9.401 1.00 95.75 204 SER A C 1
ATOM 1615 O O . SER A 1 204 ? 5.658 -7.686 -8.970 1.00 95.75 204 SER A O 1
ATOM 1617 N N . SER A 1 205 ? 7.003 -7.336 -10.716 1.00 96.12 205 SER A N 1
ATOM 1618 C CA . SER A 1 205 ? 5.936 -7.536 -11.706 1.00 96.12 205 SER A CA 1
ATOM 1619 C C . SER A 1 205 ? 5.330 -8.946 -11.645 1.00 96.12 205 SER A C 1
ATOM 1621 O O . SER A 1 205 ? 4.108 -9.087 -11.651 1.00 96.12 205 SER A O 1
ATOM 1623 N N . ILE A 1 206 ? 6.160 -9.981 -11.479 1.00 95.88 206 ILE A N 1
ATOM 1624 C CA . ILE A 1 206 ? 5.712 -11.367 -11.293 1.00 95.88 206 ILE A CA 1
ATOM 1625 C C . ILE A 1 206 ? 4.891 -11.479 -10.009 1.00 95.88 206 ILE A C 1
ATOM 1627 O O . ILE A 1 206 ? 3.801 -12.054 -10.015 1.00 95.88 206 ILE A O 1
ATOM 1631 N N . LYS A 1 207 ? 5.376 -10.892 -8.907 1.00 96.2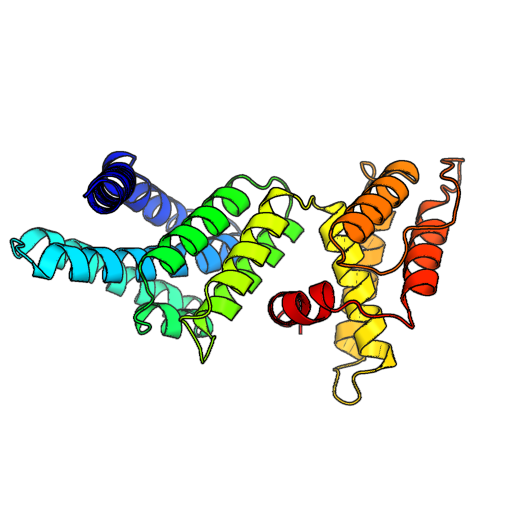5 207 LYS A N 1
ATOM 1632 C CA . LYS A 1 207 ? 4.659 -10.894 -7.628 1.00 96.25 207 LYS A CA 1
ATOM 1633 C C . LYS A 1 207 ? 3.279 -10.247 -7.758 1.00 96.25 207 LYS A C 1
ATOM 1635 O O . LYS A 1 207 ? 2.286 -10.841 -7.345 1.00 96.25 207 LYS A O 1
ATOM 1640 N N . LEU A 1 208 ? 3.201 -9.067 -8.366 1.00 95.50 208 LEU A N 1
ATOM 1641 C CA . LEU A 1 208 ? 1.943 -8.351 -8.581 1.00 95.50 208 LEU A CA 1
ATOM 1642 C C . LEU A 1 208 ? 0.966 -9.135 -9.472 1.00 95.50 208 LEU A C 1
ATOM 1644 O O . LEU A 1 208 ? -0.240 -9.103 -9.222 1.00 95.50 208 LEU A O 1
ATOM 1648 N N . SER A 1 209 ? 1.477 -9.849 -10.480 1.00 94.44 209 SER A N 1
ATOM 1649 C CA . SER A 1 209 ? 0.677 -10.720 -11.352 1.00 94.44 209 SER A CA 1
ATOM 1650 C C . SER A 1 209 ? 0.106 -11.909 -10.575 1.00 94.44 209 SER A C 1
ATOM 1652 O O . SER A 1 209 ? -1.094 -12.172 -10.628 1.00 94.44 209 SER A O 1
ATOM 1654 N N . ASN A 1 210 ? 0.930 -12.562 -9.748 1.00 93.62 210 ASN A N 1
ATOM 1655 C CA . ASN A 1 210 ? 0.509 -13.683 -8.900 1.00 93.62 210 ASN A CA 1
ATOM 1656 C C . ASN A 1 210 ? -0.518 -13.275 -7.832 1.00 93.62 210 ASN A C 1
ATOM 1658 O O . ASN A 1 210 ? -1.410 -14.056 -7.510 1.00 93.62 210 ASN A O 1
ATOM 1662 N N . LEU A 1 211 ? -0.427 -12.047 -7.312 1.00 91.44 211 LEU A N 1
ATOM 1663 C CA . LEU A 1 211 ? -1.440 -11.458 -6.425 1.00 91.44 211 LEU A CA 1
ATOM 1664 C C . LEU A 1 211 ? -2.721 -11.044 -7.174 1.00 91.44 211 LEU A C 1
ATOM 1666 O O . LEU A 1 211 ? -3.670 -10.552 -6.565 1.00 91.44 211 LEU A O 1
ATOM 1670 N N . GLY A 1 212 ? -2.753 -11.198 -8.500 1.00 91.25 212 GLY A N 1
ATOM 1671 C CA . GLY A 1 212 ? -3.872 -10.819 -9.350 1.00 91.25 212 GLY A CA 1
ATOM 1672 C C . GLY A 1 212 ? -4.081 -9.310 -9.455 1.00 91.25 212 GLY A C 1
ATOM 1673 O O . GLY A 1 212 ? -5.130 -8.894 -9.938 1.00 91.25 212 GLY A O 1
ATOM 1674 N N . LEU A 1 213 ? -3.134 -8.475 -9.009 1.00 91.69 213 LEU A N 1
ATOM 1675 C CA . LEU A 1 213 ? -3.236 -7.007 -9.048 1.00 91.69 213 LEU A CA 1
ATOM 1676 C C . LEU A 1 213 ? -2.920 -6.421 -10.428 1.00 91.69 213 LEU A C 1
ATOM 1678 O O . LEU A 1 213 ? -3.272 -5.282 -10.720 1.00 91.69 213 LEU A O 1
ATOM 1682 N N . ILE A 1 214 ? -2.271 -7.202 -11.280 1.00 94.19 214 ILE A N 1
ATOM 1683 C CA . ILE A 1 214 ? -2.057 -6.903 -12.694 1.00 94.19 214 ILE A CA 1
ATOM 1684 C C . ILE A 1 214 ? -2.360 -8.160 -13.508 1.00 94.19 214 ILE A C 1
ATOM 1686 O O . ILE A 1 214 ? -2.479 -9.253 -12.958 1.00 94.19 214 ILE A O 1
ATOM 1690 N N . SER A 1 215 ? -2.491 -8.004 -14.821 1.00 91.50 215 SER A N 1
ATOM 1691 C CA . SER A 1 215 ? -2.852 -9.111 -15.710 1.00 91.50 215 SER A CA 1
ATOM 1692 C C . SER A 1 215 ? -1.640 -9.867 -16.248 1.00 91.50 215 SER A C 1
ATOM 1694 O O . SER A 1 215 ? -1.758 -11.038 -16.602 1.00 91.50 215 SER A O 1
ATOM 1696 N N . ARG A 1 216 ? -0.510 -9.172 -16.404 1.00 92.25 216 ARG A N 1
ATOM 1697 C CA . ARG A 1 216 ? 0.721 -9.687 -17.005 1.00 92.25 216 ARG A CA 1
ATOM 1698 C C . ARG A 1 216 ? 1.929 -9.123 -16.279 1.00 92.25 216 ARG A C 1
ATOM 1700 O O . ARG A 1 216 ? 1.948 -7.946 -15.928 1.00 92.25 216 ARG A O 1
ATOM 1707 N N . ASP A 1 217 ? 2.933 -9.955 -16.080 1.00 91.75 217 ASP A N 1
ATOM 1708 C CA . ASP A 1 217 ? 4.261 -9.549 -15.646 1.00 91.75 217 ASP A CA 1
ATOM 1709 C C . ASP A 1 217 ? 5.023 -8.812 -16.763 1.00 91.75 217 ASP A C 1
ATOM 1711 O O . ASP A 1 217 ? 4.544 -8.664 -17.891 1.00 91.75 217 ASP A O 1
ATOM 1715 N N . CYS A 1 218 ? 6.196 -8.273 -16.427 1.00 90.88 218 CYS A N 1
ATOM 1716 C CA . CYS A 1 218 ? 7.081 -7.652 -17.405 1.00 90.88 218 CYS A CA 1
ATOM 1717 C C . CYS A 1 218 ? 7.620 -8.723 -18.365 1.00 90.88 218 CYS A C 1
ATOM 1719 O O . CYS A 1 218 ? 8.172 -9.731 -17.932 1.00 90.88 218 CYS A O 1
ATOM 1721 N N . GLY A 1 219 ? 7.482 -8.489 -19.671 1.00 87.44 219 GLY A N 1
ATOM 1722 C CA . GLY A 1 219 ? 7.928 -9.404 -20.722 1.00 87.44 219 GLY A CA 1
ATOM 1723 C C . GLY A 1 219 ? 9.396 -9.230 -21.114 1.00 87.44 219 GLY A C 1
ATOM 1724 O O . GLY A 1 219 ? 9.897 -9.970 -21.961 1.00 87.44 219 GLY A O 1
ATOM 1725 N N . MET A 1 220 ? 10.092 -8.250 -20.535 1.00 88.50 220 MET A N 1
ATOM 1726 C CA . MET A 1 220 ? 11.500 -7.987 -20.822 1.00 88.50 220 MET A CA 1
ATOM 1727 C C . MET A 1 220 ? 12.430 -8.780 -19.903 1.00 88.50 220 MET A C 1
ATOM 1729 O O . MET A 1 220 ? 12.218 -8.884 -18.696 1.00 88.50 220 MET A O 1
ATOM 1733 N N . THR A 1 221 ? 13.522 -9.290 -20.473 1.00 86.75 221 THR A N 1
ATOM 1734 C CA . THR A 1 221 ? 14.619 -9.877 -19.698 1.00 86.75 221 THR A CA 1
ATOM 1735 C C . THR A 1 221 ? 15.385 -8.769 -18.962 1.00 86.75 221 THR A C 1
ATOM 1737 O O . THR A 1 221 ? 15.666 -7.734 -19.567 1.00 86.75 221 THR A O 1
ATOM 1740 N N . PRO A 1 222 ? 15.738 -8.947 -17.680 1.00 88.31 222 PRO A N 1
ATOM 1741 C CA . PRO A 1 222 ? 16.473 -7.945 -16.923 1.00 88.31 222 PRO A CA 1
ATOM 1742 C C . PRO A 1 222 ? 17.956 -7.957 -17.305 1.00 88.31 222 PRO A C 1
ATOM 1744 O O . PRO A 1 222 ? 18.566 -9.022 -17.404 1.00 88.31 222 PRO A O 1
ATOM 1747 N N . TYR A 1 223 ? 18.532 -6.774 -17.516 1.00 82.75 223 TYR A N 1
ATOM 1748 C CA . TYR A 1 223 ? 19.967 -6.589 -17.729 1.00 82.75 223 TYR A CA 1
ATOM 1749 C C . TYR A 1 223 ? 20.393 -5.192 -17.259 1.00 82.75 223 TYR A C 1
ATOM 1751 O O . TYR A 1 223 ? 19.837 -4.177 -17.676 1.00 82.75 223 TYR A O 1
ATOM 1759 N N . ASP A 1 224 ? 21.393 -5.152 -16.382 1.00 66.50 224 ASP A N 1
ATOM 1760 C CA . ASP A 1 224 ? 21.933 -3.925 -15.796 1.00 66.50 224 ASP A CA 1
ATOM 1761 C C . ASP A 1 224 ? 23.287 -3.598 -16.467 1.00 66.50 224 ASP A C 1
ATOM 1763 O O . ASP A 1 224 ? 24.347 -3.966 -15.964 1.00 66.50 224 ASP A O 1
ATOM 1767 N N . ASP A 1 225 ? 23.255 -2.977 -17.653 1.00 68.88 225 ASP A N 1
ATOM 1768 C CA . ASP A 1 225 ? 24.440 -2.389 -18.304 1.00 68.88 225 ASP A CA 1
ATOM 1769 C C . ASP A 1 225 ? 24.686 -0.937 -17.828 1.00 68.88 225 ASP A C 1
ATOM 1771 O O . ASP A 1 225 ? 23.994 -0.453 -16.932 1.00 68.88 225 ASP A O 1
ATOM 1775 N N . GLU A 1 226 ? 25.664 -0.222 -18.409 1.00 56.81 226 GLU A N 1
ATOM 1776 C CA . GLU A 1 226 ? 25.998 1.172 -18.038 1.00 56.81 226 GLU A CA 1
ATOM 1777 C C . GLU A 1 226 ? 24.811 2.152 -18.142 1.00 56.81 226 GLU A C 1
ATOM 1779 O O . GLU A 1 226 ? 24.849 3.222 -17.532 1.00 56.81 226 GLU A O 1
ATOM 1784 N N . PHE A 1 227 ? 23.751 1.796 -18.876 1.00 57.94 227 PHE A N 1
ATOM 1785 C CA . PHE A 1 227 ? 22.547 2.613 -19.033 1.00 57.94 227 PHE A CA 1
ATOM 1786 C C . PHE A 1 227 ? 21.343 2.076 -18.251 1.00 57.94 227 PHE A C 1
ATOM 1788 O O . PHE A 1 227 ? 20.430 2.853 -17.978 1.00 57.94 227 PHE A O 1
ATOM 1795 N N . GLY A 1 228 ? 21.362 0.797 -17.856 1.00 65.94 228 GLY A N 1
ATOM 1796 C CA . GLY A 1 228 ? 20.339 0.111 -17.071 1.00 65.94 228 GLY A CA 1
ATOM 1797 C C . GLY A 1 228 ? 18.985 0.042 -17.783 1.00 65.94 228 GLY A C 1
ATOM 1798 O O . GLY A 1 228 ? 18.365 1.056 -18.099 1.00 65.94 228 GLY A O 1
ATOM 1799 N N . ASN A 1 229 ? 18.417 -1.149 -17.979 1.00 86.38 229 ASN A N 1
ATOM 1800 C CA . ASN A 1 229 ? 17.131 -1.258 -18.682 1.00 86.38 229 ASN A CA 1
ATOM 1801 C C . ASN A 1 229 ? 15.889 -1.000 -17.799 1.00 86.38 229 ASN A C 1
ATOM 1803 O O . ASN A 1 229 ? 14.768 -1.265 -18.239 1.00 86.38 229 ASN A O 1
ATOM 1807 N N . LYS A 1 230 ? 16.054 -0.431 -16.592 1.00 89.56 230 LYS A N 1
ATOM 1808 C CA . LYS A 1 230 ? 14.962 -0.165 -15.631 1.00 89.56 230 LYS A CA 1
ATOM 1809 C C . LYS A 1 230 ? 13.798 0.601 -16.266 1.00 89.56 230 LYS A C 1
ATOM 1811 O O . LYS A 1 230 ? 12.651 0.176 -16.146 1.00 89.56 230 LYS A O 1
ATOM 1816 N N . ASP A 1 231 ? 14.081 1.705 -16.966 1.00 91.06 231 ASP A N 1
ATOM 1817 C CA . ASP A 1 231 ? 13.041 2.522 -17.618 1.00 91.06 231 ASP A CA 1
ATOM 1818 C C . ASP A 1 231 ? 12.297 1.729 -18.697 1.00 91.06 231 ASP A C 1
ATOM 1820 O O . ASP A 1 231 ? 11.068 1.760 -18.760 1.00 91.06 231 ASP A O 1
ATOM 1824 N N . ALA A 1 232 ? 13.026 0.956 -19.506 1.00 91.12 232 ALA A N 1
ATOM 1825 C CA . ALA A 1 232 ? 12.428 0.113 -20.534 1.00 91.12 232 ALA A CA 1
ATOM 1826 C C . ALA A 1 232 ? 11.506 -0.952 -19.921 1.00 91.12 232 ALA A C 1
ATOM 1828 O O . ALA A 1 232 ? 10.378 -1.119 -20.382 1.00 91.12 232 ALA A O 1
ATOM 1829 N N . MET A 1 233 ? 11.937 -1.597 -18.835 1.00 93.75 233 MET A N 1
ATOM 1830 C CA . MET A 1 233 ? 11.138 -2.596 -18.126 1.00 93.75 233 MET A CA 1
ATOM 1831 C C . MET A 1 233 ? 9.877 -2.008 -17.492 1.00 93.75 233 MET A C 1
ATOM 1833 O O . MET A 1 233 ? 8.803 -2.593 -17.605 1.00 93.75 233 MET A O 1
ATOM 1837 N N . ILE A 1 234 ? 9.966 -0.832 -16.864 1.00 94.38 234 ILE A N 1
ATOM 1838 C CA . ILE A 1 234 ? 8.791 -0.152 -16.294 1.00 94.38 234 ILE A CA 1
ATOM 1839 C C . ILE A 1 234 ? 7.808 0.228 -17.407 1.00 94.38 234 ILE A C 1
ATOM 1841 O O . ILE A 1 234 ? 6.597 0.068 -17.249 1.00 94.38 234 ILE A O 1
ATOM 1845 N N . ARG A 1 235 ? 8.304 0.708 -18.554 1.00 93.50 235 ARG A N 1
ATOM 1846 C CA . ARG A 1 235 ? 7.455 1.015 -19.714 1.00 93.50 235 ARG A CA 1
ATOM 1847 C C . ARG A 1 235 ? 6.778 -0.230 -20.268 1.00 93.50 235 ARG A C 1
ATOM 1849 O O . ARG A 1 235 ? 5.577 -0.170 -20.516 1.00 93.50 235 ARG A O 1
ATOM 1856 N N . ASP A 1 236 ? 7.509 -1.330 -20.438 1.00 94.31 236 ASP A N 1
ATOM 1857 C CA . ASP A 1 236 ? 6.931 -2.600 -20.881 1.00 94.31 236 ASP A CA 1
ATOM 1858 C C . ASP A 1 236 ? 5.860 -3.084 -19.896 1.00 94.31 236 ASP A C 1
ATOM 1860 O O . ASP A 1 236 ? 4.722 -3.297 -20.307 1.00 94.31 236 ASP A O 1
ATOM 1864 N N . PHE A 1 237 ? 6.156 -3.112 -18.594 1.00 95.38 237 PHE A N 1
ATOM 1865 C CA . PHE A 1 237 ? 5.184 -3.427 -17.542 1.00 95.38 237 PHE A CA 1
ATOM 1866 C C . PHE A 1 237 ? 3.877 -2.624 -17.685 1.00 95.38 237 PHE A C 1
ATOM 1868 O O . PHE A 1 237 ? 2.782 -3.193 -17.628 1.00 95.38 237 PHE A O 1
ATOM 1875 N N . LEU A 1 238 ? 3.971 -1.308 -17.910 1.00 94.44 238 LEU A N 1
ATOM 1876 C CA . LEU A 1 238 ? 2.796 -0.453 -18.096 1.00 94.44 238 LEU A CA 1
ATOM 1877 C C . LEU A 1 238 ? 2.048 -0.765 -19.399 1.00 94.44 238 LEU A C 1
ATOM 1879 O O . LEU A 1 238 ? 0.818 -0.790 -19.400 1.00 94.44 238 LEU A O 1
ATOM 1883 N N . VAL A 1 239 ? 2.764 -1.010 -20.500 1.00 93.25 239 VAL A N 1
ATOM 1884 C CA . VAL A 1 239 ? 2.174 -1.326 -21.812 1.00 93.25 239 VAL A CA 1
ATOM 1885 C C . VAL A 1 239 ? 1.460 -2.677 -21.792 1.00 93.25 239 VAL A C 1
ATOM 1887 O O . VAL A 1 239 ? 0.336 -2.770 -22.286 1.00 93.25 239 VAL A O 1
ATOM 1890 N N . GLN A 1 240 ? 2.052 -3.706 -21.181 1.00 91.69 240 GLN A N 1
ATOM 1891 C CA . GLN A 1 240 ? 1.453 -5.044 -21.081 1.00 91.69 240 GLN A CA 1
ATOM 1892 C C . GLN A 1 240 ? 0.116 -5.032 -20.330 1.00 91.69 240 GLN A C 1
ATOM 1894 O O . GLN A 1 240 ? -0.780 -5.821 -20.639 1.00 91.69 240 GLN A O 1
ATOM 1899 N N . ASN A 1 241 ? -0.041 -4.117 -19.370 1.00 91.44 241 ASN A N 1
ATOM 1900 C CA . ASN A 1 241 ? -1.220 -4.037 -18.510 1.00 91.44 241 ASN A CA 1
ATOM 1901 C C . ASN A 1 241 ? -2.203 -2.920 -18.895 1.00 91.44 241 ASN A C 1
ATOM 1903 O O . ASN A 1 241 ? -3.287 -2.843 -18.322 1.00 91.44 241 ASN A O 1
ATOM 1907 N N . GLN A 1 242 ? -1.886 -2.080 -19.887 1.00 85.88 242 GLN A N 1
ATOM 1908 C CA . GLN A 1 242 ? -2.649 -0.859 -20.191 1.00 85.88 242 GLN A CA 1
ATOM 1909 C C . GLN A 1 242 ? -4.138 -1.093 -20.501 1.00 85.88 242 GLN A C 1
ATOM 1911 O O . GLN A 1 242 ? -4.964 -0.236 -20.212 1.00 85.88 242 GLN A O 1
ATOM 1916 N N . ASN A 1 243 ? -4.480 -2.247 -21.082 1.00 81.81 243 ASN A N 1
ATOM 1917 C CA . ASN A 1 243 ? -5.832 -2.553 -21.561 1.00 81.81 243 ASN A CA 1
ATOM 1918 C C . ASN A 1 243 ? -6.588 -3.542 -20.669 1.00 81.81 243 ASN A C 1
ATOM 1920 O O . ASN A 1 243 ? -7.715 -3.904 -20.999 1.00 81.81 243 ASN A O 1
ATOM 1924 N N . ASN A 1 244 ? -5.980 -4.027 -19.584 1.00 82.50 244 ASN A N 1
ATOM 1925 C CA . ASN A 1 244 ? -6.589 -5.068 -18.769 1.00 82.50 244 ASN A CA 1
ATOM 1926 C C . ASN A 1 244 ? -6.420 -4.781 -17.277 1.00 82.50 244 ASN A C 1
ATOM 1928 O O . ASN A 1 244 ? -5.353 -4.988 -16.695 1.00 82.50 244 ASN A O 1
ATOM 1932 N N . VAL A 1 245 ? -7.507 -4.309 -16.672 1.00 83.38 245 VAL A N 1
ATOM 1933 C CA . VAL A 1 245 ? -7.611 -4.073 -15.235 1.00 83.38 245 VAL A CA 1
ATOM 1934 C C . VAL A 1 245 ? -8.268 -5.290 -14.597 1.00 83.38 245 VAL A C 1
ATOM 1936 O O . VAL A 1 245 ? -9.403 -5.632 -14.922 1.00 83.38 245 VAL A O 1
ATOM 1939 N N . THR A 1 246 ? -7.565 -5.947 -13.678 1.00 86.50 246 THR A N 1
ATOM 1940 C CA . THR A 1 246 ? -8.074 -7.155 -13.025 1.00 86.50 246 THR A CA 1
ATOM 1941 C C . THR A 1 246 ? -9.185 -6.838 -12.018 1.00 86.50 246 THR A C 1
ATOM 1943 O O . THR A 1 246 ? -9.309 -5.721 -11.499 1.00 86.50 246 THR A O 1
ATOM 1946 N N . ALA A 1 247 ? -9.992 -7.848 -11.684 1.00 83.88 247 ALA A N 1
ATOM 1947 C CA . ALA A 1 247 ? -11.029 -7.719 -10.661 1.00 83.88 247 ALA A CA 1
ATOM 1948 C C . ALA A 1 247 ? -10.437 -7.387 -9.276 1.00 83.88 247 ALA A C 1
ATOM 1950 O O . ALA A 1 247 ? -10.919 -6.473 -8.608 1.00 83.88 247 ALA A O 1
ATOM 1951 N N . HIS A 1 248 ? -9.349 -8.061 -8.882 1.00 84.38 248 HIS A N 1
ATOM 1952 C CA . HIS A 1 248 ? -8.659 -7.800 -7.613 1.00 84.38 248 HIS A CA 1
ATOM 1953 C C . HIS A 1 248 ? -8.126 -6.366 -7.549 1.00 84.38 248 HIS A C 1
ATOM 1955 O O . HIS A 1 248 ? -8.333 -5.682 -6.548 1.00 84.38 248 HIS A O 1
ATOM 1961 N N . PHE A 1 249 ? -7.532 -5.863 -8.637 1.00 86.50 249 PHE A N 1
ATOM 1962 C CA . PHE A 1 249 ? -7.107 -4.468 -8.694 1.00 86.50 249 PHE A CA 1
ATOM 1963 C C . PHE A 1 249 ? -8.284 -3.499 -8.635 1.00 86.50 249 PHE A C 1
ATOM 1965 O O . PHE A 1 249 ? -8.179 -2.458 -8.005 1.00 86.50 249 PHE A O 1
ATOM 1972 N N . THR A 1 250 ? -9.420 -3.821 -9.253 1.00 82.69 250 THR A N 1
ATOM 1973 C CA . THR A 1 250 ? -10.613 -2.961 -9.208 1.00 82.69 250 THR A CA 1
ATOM 1974 C C . THR A 1 250 ? -11.129 -2.788 -7.778 1.00 82.69 250 THR A C 1
ATOM 1976 O O . THR A 1 250 ? -11.483 -1.677 -7.383 1.00 82.69 250 THR A O 1
ATOM 1979 N N . VAL A 1 251 ? -11.119 -3.862 -6.983 1.00 80.06 251 VAL A N 1
ATOM 1980 C CA . VAL A 1 251 ? -11.454 -3.805 -5.553 1.00 80.06 251 VAL A CA 1
ATOM 1981 C C . VAL A 1 251 ? -10.395 -3.008 -4.789 1.00 80.06 251 VAL A C 1
ATOM 1983 O O . VAL A 1 251 ? -10.732 -2.082 -4.052 1.00 80.06 251 VAL A O 1
ATOM 1986 N N . PHE A 1 252 ? -9.116 -3.312 -5.015 1.00 81.69 252 PHE A N 1
ATOM 1987 C CA . PHE A 1 252 ? -8.001 -2.676 -4.316 1.00 81.69 252 PHE A CA 1
ATOM 1988 C C . PHE A 1 252 ? -7.844 -1.180 -4.643 1.00 81.69 252 PHE A C 1
ATOM 1990 O O . PHE A 1 252 ? -7.505 -0.375 -3.778 1.00 81.69 252 PHE A O 1
ATOM 1997 N N . ARG A 1 253 ? -8.169 -0.766 -5.873 1.00 80.56 253 ARG A N 1
ATOM 1998 C CA . ARG A 1 253 ? -8.049 0.613 -6.370 1.00 80.56 253 ARG A CA 1
ATOM 1999 C C . ARG A 1 253 ? -8.804 1.623 -5.509 1.00 80.56 253 ARG A C 1
ATOM 2001 O O . ARG A 1 253 ? -8.382 2.776 -5.450 1.00 80.56 253 ARG A O 1
ATOM 2008 N N . LYS A 1 254 ? -9.888 1.222 -4.835 1.00 77.00 254 LYS A N 1
ATOM 2009 C CA . LYS A 1 254 ? -10.635 2.096 -3.913 1.00 77.00 254 LYS A CA 1
ATOM 2010 C C . LYS A 1 254 ? -9.758 2.626 -2.774 1.00 77.00 254 LYS A C 1
ATOM 2012 O O . LYS A 1 254 ? -9.931 3.763 -2.357 1.00 77.00 254 LYS A O 1
ATOM 2017 N N . TYR A 1 255 ? -8.785 1.833 -2.337 1.00 75.69 255 TYR A N 1
ATOM 2018 C CA . TYR A 1 255 ? -7.847 2.183 -1.272 1.00 75.69 255 TYR A CA 1
ATOM 2019 C C . TYR A 1 255 ? -6.607 2.931 -1.773 1.00 75.69 255 TYR A C 1
ATOM 2021 O O . TYR A 1 255 ? -5.851 3.492 -0.986 1.00 75.69 255 TYR A O 1
ATOM 2029 N N . LEU A 1 256 ? -6.404 2.957 -3.092 1.00 71.31 256 LEU A N 1
ATOM 2030 C CA . LEU A 1 256 ? -5.360 3.741 -3.743 1.00 71.31 256 LEU A CA 1
ATOM 2031 C C . LEU A 1 256 ? -5.852 5.127 -4.202 1.00 71.31 256 LEU A C 1
ATOM 2033 O O . LEU A 1 256 ? -5.081 5.918 -4.744 1.00 71.31 256 LEU A O 1
ATOM 2037 N N . TYR A 1 257 ? -7.153 5.406 -4.085 1.00 56.19 257 TYR A N 1
ATOM 2038 C CA . TYR A 1 257 ? -7.817 6.537 -4.742 1.00 56.19 257 TYR A CA 1
ATOM 2039 C C . TYR A 1 257 ? -7.432 7.909 -4.158 1.00 56.19 257 TYR A C 1
ATOM 2041 O O . TYR A 1 257 ? -7.534 8.915 -4.854 1.00 56.19 257 TYR A O 1
ATOM 2049 N N . THR A 1 258 ? -6.941 7.939 -2.919 1.00 50.38 258 THR A N 1
ATOM 2050 C CA . THR A 1 258 ? -6.668 9.142 -2.115 1.00 50.38 258 THR A CA 1
ATOM 2051 C C . THR A 1 258 ? -5.317 9.815 -2.371 1.00 50.38 258 THR A C 1
ATOM 2053 O O . THR A 1 258 ? -4.967 10.756 -1.666 1.00 50.38 258 THR A O 1
ATOM 2056 N N . PHE A 1 259 ? -4.570 9.393 -3.398 1.00 39.56 259 PHE A N 1
ATOM 2057 C CA . PHE A 1 259 ? -3.419 10.171 -3.879 1.00 39.56 259 PHE A CA 1
ATOM 2058 C C . PHE A 1 259 ? -3.840 11.453 -4.631 1.00 39.56 259 PHE A C 1
ATOM 2060 O O . PHE A 1 259 ? -3.045 12.377 -4.757 1.00 39.56 259 PHE A O 1
ATOM 2067 N N . VAL A 1 260 ? -5.107 11.581 -5.053 1.00 33.62 260 VAL A N 1
ATOM 2068 C CA . VAL A 1 260 ? -5.629 12.765 -5.769 1.00 33.62 260 VAL A CA 1
ATOM 2069 C C . VAL A 1 260 ? -6.497 13.635 -4.879 1.00 33.62 260 VAL A C 1
ATOM 2071 O O . VAL A 1 260 ? -7.309 13.082 -4.117 1.00 33.62 260 VAL A O 1
#

Radius of gyration: 20.45 Å; chains: 1; bounding box: 47×41×59 Å

pLDDT: mean 71.13, std 18.64, range [31.31, 96.25]

Secondary structure (DSSP, 8-state):
-HHHHHHHHHHHHHHHTTHHHHHHHHHTS--TTHHHHHHHHHHHHHHHHHHHHHHHTTS--HHHHHHHHHHHHHHHHHHHHTT-GGGHHHHH----HHHHHHHHHHHHHHHH---HHHHHHHHHHHHHHHT-S-TT-HHHHHHHHHHHHH--HHHHHHHHHHHHHHHHHH-TTS-HHHHHHHHHHHHHHHHT-TT--HHHHHHHHHHHHHTTSSS----SPP---TT-THHHHHHHHHHHHTT---HHHHHHGGGSGGG-

Sequence (260 aa):
MNRKKELLSSASDLTTAGVFTGILSYITKLPPGIDNILSMALPALACSSNAVLRLQNEKVLNKDKQKVEALARDLQLVMNERKINELKHFTSLDFPIEIYSVIEEIIKEAVNAKGTWLRKLASHILVTIGSDDEPTHLEGKRLCLDLIKELNETDVKLLLLFQAKSRLLFDKYCDEEKLKLEFKKVLNELLNDEGVYAQTILSSSIKLSNLGLISRDCGMTPYDDEFGNKDAMIRDFLVQNQNNVTAHFTVFRKYLYTFV